Protein AF-A0AAV7HM71-F1 (afdb_monomer_lite)

pLDDT: mean 71.68, std 24.88, range [25.22, 97.94]

Foldseek 3Di:
DVVVVCCVVVVVVVVVVVVVVVPDDVVNVVVVVVVVVVVVVVVVVVVVVVVVVVVVVVVVVVVVVVVVVVVVVVVVVVVVVVLVVVLVVQLVVCVVVPHDSVVSVVVSVVVVVLVVLLVVLCVVLVDDNVLSVVLCVVVVNPNVSSSVVSVVVVVPPPDDDDDDDDDDDDDDDDDDDPDDPDPDDDDDDDDDDDDDDDDDDDDDDDDDDDDDDDDDDDDDDD

Radius of gyration: 37.77 Å; chains: 1; bounding box: 85×70×90 Å

Sequence (222 aa):
MHESKLHRILVPLLALTIRSWETFSPLRFHRLLSQLLRAMVGLEVSMIQMIILGVHKKNERKHQLQKEKLAQEFHECCISFLTSMKLEALSHQLVSMGFPADRATMATIANEDELARIVEMEVQHKCSRQDVERAIVDCEGDLLKAEENLKLQKATHKSPILIRNPMKGITQQQRLDERDFNSSKRLAPGTSLQESVNKNIQQPFKRILPKFESNLCPSRTP

Secondary structure (DSSP, 8-state):
--HHHHHHHHHHHHHHHHHHHHTS-HHHHHHHHHHHHHHHHHHHHHHHHHHHHHHHHHHHHHHHHHHHHHHHHHHHHHHHHHHHHHHHHHHHHHHHTT--HHHHHHHHHHHHHHHHHHHHHHHHHT--HHHHHHHHHHTTT-HHHHHHHHHHHHHH-SS--------------------------------------------PPP--PPP-----------

Structure (mmCIF, N/CA/C/O backbone):
data_AF-A0AAV7HM71-F1
#
_entry.id   AF-A0AAV7HM71-F1
#
loop_
_atom_site.group_PDB
_atom_site.id
_atom_site.type_symbol
_atom_site.label_atom_id
_atom_site.label_alt_id
_atom_site.label_comp_id
_atom_site.label_asym_id
_atom_site.label_entity_id
_atom_site.label_seq_id
_atom_site.pdbx_PDB_ins_code
_atom_site.Cartn_x
_atom_site.Cartn_y
_atom_site.Cartn_z
_atom_site.occupancy
_atom_site.B_iso_or_equiv
_atom_site.auth_seq_id
_atom_site.auth_comp_id
_atom_site.auth_asym_id
_atom_site.auth_atom_id
_atom_site.pdbx_PDB_model_num
ATOM 1 N N . MET A 1 1 ? -49.351 28.344 46.371 1.00 55.31 1 MET A N 1
ATOM 2 C CA . MET A 1 1 ? -50.376 27.287 46.584 1.00 55.31 1 MET A CA 1
ATOM 3 C C . MET A 1 1 ? -49.871 25.840 46.411 1.00 55.31 1 MET A C 1
ATOM 5 O O . MET A 1 1 ? -50.654 24.929 46.652 1.00 55.31 1 MET A O 1
ATOM 9 N N . HIS A 1 2 ? -48.610 25.582 46.030 1.00 54.81 2 HIS A N 1
ATOM 10 C CA . HIS A 1 2 ? -48.114 24.210 45.788 1.00 54.81 2 HIS A CA 1
ATOM 11 C C . HIS A 1 2 ? -47.569 23.505 47.055 1.00 54.81 2 HIS A C 1
ATOM 13 O O . HIS A 1 2 ? -47.712 22.294 47.204 1.00 54.81 2 HIS A O 1
ATOM 19 N N . GLU A 1 3 ? -47.051 24.279 48.013 1.00 55.59 3 GLU A N 1
ATOM 20 C CA . GLU A 1 3 ? -46.496 23.822 49.303 1.00 55.59 3 GLU A CA 1
ATOM 21 C C . GLU A 1 3 ? -47.511 23.056 50.180 1.00 55.59 3 GLU A C 1
ATOM 23 O O . GLU A 1 3 ? -47.214 21.996 50.730 1.00 55.59 3 GLU A O 1
ATOM 28 N N . SER A 1 4 ? -48.762 23.526 50.263 1.00 63.97 4 SER A N 1
ATOM 29 C CA . SER A 1 4 ? -49.770 22.944 51.168 1.00 63.97 4 SER A CA 1
ATOM 30 C C . SER A 1 4 ? -50.293 21.571 50.722 1.00 63.97 4 SER A C 1
ATOM 32 O O . SER A 1 4 ? -50.798 20.807 51.546 1.00 63.97 4 SER A O 1
ATOM 34 N N . LYS A 1 5 ? -50.185 21.238 49.427 1.00 70.12 5 LYS A N 1
ATOM 35 C CA . LYS A 1 5 ? -50.587 19.923 48.893 1.00 70.12 5 LYS A CA 1
ATOM 36 C C . LYS A 1 5 ? -49.525 18.863 49.165 1.00 70.12 5 LYS A C 1
ATOM 38 O O . LYS A 1 5 ? -49.874 17.749 49.543 1.00 70.12 5 LYS A O 1
ATOM 43 N N . LEU A 1 6 ? -48.249 19.232 49.047 1.00 68.44 6 LEU A N 1
ATOM 44 C CA . LEU A 1 6 ? -47.126 18.365 49.400 1.00 68.44 6 LEU A CA 1
ATOM 45 C C . LEU A 1 6 ? -47.184 17.971 50.874 1.00 68.44 6 LEU A C 1
ATOM 47 O O . LEU A 1 6 ? -47.138 16.786 51.182 1.00 68.44 6 LEU A O 1
ATOM 51 N N . HIS A 1 7 ? -47.411 18.927 51.775 1.00 76.56 7 HIS A N 1
ATOM 52 C CA . HIS A 1 7 ? -47.481 18.643 53.210 1.00 76.56 7 HIS A CA 1
ATOM 53 C C . HIS A 1 7 ? -48.629 17.683 53.582 1.00 76.56 7 HIS A C 1
ATOM 55 O O . HIS A 1 7 ? -48.461 16.802 54.421 1.00 76.56 7 HIS A O 1
ATOM 61 N N . ARG A 1 8 ? -49.793 17.787 52.922 1.00 77.31 8 ARG A N 1
ATOM 62 C CA . ARG A 1 8 ? -50.936 16.883 53.165 1.00 77.31 8 ARG A CA 1
ATOM 63 C C . ARG A 1 8 ? -50.699 15.443 52.710 1.00 77.31 8 ARG A C 1
ATOM 65 O O . ARG A 1 8 ? -51.335 14.547 53.249 1.00 77.31 8 ARG A O 1
ATOM 72 N N . ILE A 1 9 ? -49.817 15.226 51.738 1.00 77.56 9 ILE A N 1
ATOM 73 C CA . ILE A 1 9 ? -49.492 13.891 51.216 1.00 77.56 9 ILE A CA 1
ATOM 74 C C . ILE A 1 9 ? -48.275 13.316 51.951 1.00 77.56 9 ILE A C 1
ATOM 76 O O . ILE A 1 9 ? -48.263 12.145 52.322 1.00 77.56 9 ILE A O 1
ATOM 80 N N . LEU A 1 10 ? -47.268 14.152 52.210 1.00 78.56 10 LEU A N 1
ATOM 81 C CA . LEU A 1 10 ? -46.001 13.734 52.798 1.00 78.56 10 LEU A CA 1
ATOM 82 C C . LEU A 1 10 ? -46.150 13.330 54.269 1.00 78.56 10 LEU A C 1
ATOM 84 O O . LEU A 1 10 ? -45.565 12.338 54.682 1.00 78.56 10 LEU A O 1
ATOM 88 N N . VAL A 1 11 ? -46.965 14.044 55.053 1.00 81.38 11 VAL A N 1
ATOM 89 C CA . VAL A 1 11 ? -47.161 13.753 56.485 1.00 81.38 11 VAL A CA 1
ATOM 90 C C . VAL A 1 11 ? -47.747 12.355 56.742 1.00 81.38 11 VAL A C 1
ATOM 92 O O . VAL A 1 11 ? -47.152 11.612 57.523 1.00 81.38 11 VAL A O 1
ATOM 95 N N . PRO A 1 12 ? -48.858 11.929 56.108 1.00 78.31 12 PRO A N 1
ATOM 96 C CA . PRO A 1 12 ? -49.381 10.576 56.303 1.00 78.31 12 PRO A CA 1
ATOM 97 C C . PRO A 1 12 ? -48.473 9.486 55.718 1.00 78.31 12 PRO A C 1
ATOM 99 O O . PRO A 1 12 ? -48.381 8.412 56.309 1.00 78.31 12 PRO A O 1
ATOM 102 N N . LEU A 1 13 ? -47.758 9.749 54.616 1.00 75.06 13 LEU A N 1
ATOM 103 C CA . LEU A 1 13 ? -46.759 8.811 54.088 1.00 75.06 13 LEU A CA 1
ATOM 104 C C . LEU A 1 13 ? -45.586 8.625 55.058 1.00 75.06 13 LEU A C 1
ATOM 106 O O . LEU A 1 13 ? -45.198 7.491 55.330 1.00 75.06 13 LEU A O 1
ATOM 110 N N . LEU A 1 14 ? -45.080 9.716 55.641 1.00 77.69 14 LEU A N 1
ATOM 111 C CA . LEU A 1 14 ? -44.047 9.671 56.675 1.00 77.69 14 LEU A CA 1
ATOM 112 C C . LEU A 1 14 ? -44.548 8.941 57.930 1.00 77.69 14 LEU A C 1
ATOM 114 O O . LEU A 1 14 ? -43.853 8.077 58.461 1.00 77.69 14 LEU A O 1
ATOM 118 N N . ALA A 1 15 ? -45.783 9.200 58.364 1.00 75.56 15 ALA A N 1
ATOM 119 C CA . ALA A 1 15 ? -46.388 8.508 59.501 1.00 75.56 15 ALA A CA 1
ATOM 120 C C . ALA A 1 15 ? -46.560 6.997 59.254 1.00 75.56 15 ALA A C 1
ATOM 122 O O . ALA A 1 15 ? -46.306 6.200 60.155 1.00 75.56 15 ALA A O 1
ATOM 123 N N . LEU A 1 16 ? -46.930 6.584 58.036 1.00 69.75 16 LEU A N 1
ATOM 124 C CA . LEU A 1 16 ? -46.993 5.173 57.637 1.00 69.75 16 LEU A CA 1
ATOM 125 C C . LEU A 1 16 ? -45.605 4.521 57.633 1.00 69.75 16 LEU A C 1
ATOM 127 O O . LEU A 1 16 ? -45.465 3.401 58.123 1.00 69.75 16 LEU A O 1
ATOM 131 N N . THR A 1 17 ? -44.569 5.221 57.159 1.00 66.31 17 THR A N 1
ATOM 132 C CA . THR A 1 17 ? -43.190 4.710 57.225 1.00 66.31 17 THR A CA 1
ATOM 133 C C . THR A 1 17 ? -42.681 4.570 58.661 1.00 66.31 17 THR A C 1
ATOM 135 O O . THR A 1 17 ? -42.046 3.567 58.978 1.00 66.31 17 THR A O 1
ATOM 138 N N . ILE A 1 18 ? -43.027 5.507 59.551 1.00 68.88 18 ILE A N 1
ATOM 139 C CA . ILE A 1 18 ? -42.644 5.472 60.972 1.00 68.88 18 ILE A CA 1
ATOM 140 C C . ILE A 1 18 ? -43.414 4.375 61.722 1.00 68.88 18 ILE A C 1
ATOM 142 O O . ILE A 1 18 ? -42.832 3.616 62.488 1.00 68.88 18 ILE A O 1
ATOM 146 N N . ARG A 1 19 ? -44.714 4.208 61.467 1.00 62.72 19 ARG A N 1
ATOM 147 C CA . ARG A 1 19 ? -45.523 3.165 62.121 1.00 62.72 19 ARG A CA 1
ATOM 148 C C . ARG A 1 19 ? -45.177 1.759 61.625 1.00 62.72 19 ARG A C 1
ATOM 150 O O . ARG A 1 19 ? -45.239 0.793 62.381 1.00 62.72 19 ARG A O 1
ATOM 157 N N . SER A 1 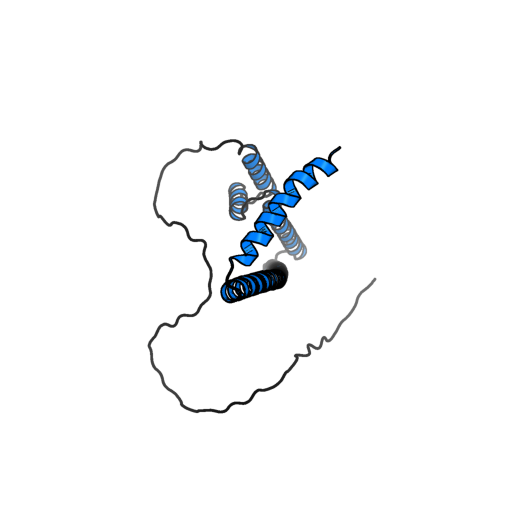20 ? -44.734 1.642 60.373 1.00 60.88 20 SER A N 1
ATOM 158 C CA . SER A 1 20 ? -44.155 0.404 59.850 1.00 60.88 20 SER A CA 1
ATOM 159 C C . SER A 1 20 ? -42.808 0.058 60.507 1.00 60.88 20 SER A C 1
ATOM 161 O O . SER A 1 20 ? -42.463 -1.123 60.536 1.00 60.88 20 SER A O 1
ATOM 163 N N . TRP A 1 21 ? -42.065 1.032 61.058 1.00 56.38 21 TRP A N 1
ATOM 164 C CA . TRP A 1 21 ? -40.823 0.790 61.811 1.00 56.38 21 TRP A CA 1
ATOM 165 C C . TRP A 1 21 ? -41.063 0.168 63.195 1.00 56.38 21 TRP A C 1
ATOM 167 O O . TRP A 1 21 ? -40.272 -0.676 63.604 1.00 56.38 21 TRP A O 1
ATOM 177 N N . GLU A 1 22 ? -42.158 0.496 63.893 1.00 58.59 22 GLU A N 1
ATOM 178 C CA . GLU A 1 22 ? -42.455 -0.058 65.234 1.00 58.59 22 GLU A CA 1
ATOM 179 C C . GLU A 1 22 ? -42.842 -1.546 65.216 1.00 58.59 22 GLU A C 1
ATOM 181 O O . GLU A 1 22 ? -42.647 -2.261 66.196 1.00 58.59 22 GLU A O 1
ATOM 186 N N . THR A 1 23 ? -43.347 -2.046 64.086 1.00 61.38 23 THR A N 1
ATOM 187 C CA . THR A 1 23 ? -43.673 -3.477 63.908 1.00 61.38 23 THR A CA 1
ATOM 188 C C . THR A 1 23 ? -42.481 -4.317 63.443 1.00 61.38 23 THR A C 1
ATOM 190 O O . THR A 1 23 ? -42.552 -5.549 63.395 1.00 61.38 23 THR A O 1
ATOM 193 N N . PHE A 1 24 ? -41.367 -3.672 63.089 1.00 62.06 24 PHE A N 1
ATOM 194 C CA . PHE A 1 24 ? -40.213 -4.348 62.523 1.00 62.06 24 PHE A CA 1
ATOM 195 C C . PHE A 1 24 ? -39.261 -4.782 63.635 1.00 62.06 24 PHE A C 1
ATOM 197 O O . PHE A 1 24 ? -38.656 -3.961 64.317 1.00 62.06 24 PHE A O 1
ATOM 204 N N . SER A 1 25 ? -39.098 -6.096 63.820 1.00 74.06 25 SER A N 1
ATOM 205 C CA . SER A 1 25 ? -38.134 -6.616 64.794 1.00 74.06 25 SER A CA 1
ATOM 206 C C . SER A 1 25 ? -36.745 -6.002 64.527 1.00 74.06 25 SER A C 1
ATOM 208 O O . SER A 1 25 ? -36.269 -6.083 63.388 1.00 74.06 25 SER A O 1
ATOM 210 N N . PRO A 1 26 ? -36.066 -5.420 65.534 1.00 74.69 26 PRO A N 1
ATOM 211 C CA . PRO A 1 26 ? -34.787 -4.722 65.353 1.00 74.69 26 PRO A CA 1
ATOM 212 C C . PRO A 1 26 ? -33.715 -5.612 64.705 1.00 74.69 26 PRO A C 1
ATOM 214 O O . PRO A 1 26 ? -32.886 -5.142 63.929 1.00 74.69 26 PRO A O 1
ATOM 217 N N . LEU A 1 27 ? -33.798 -6.929 64.916 1.00 73.94 27 LEU A N 1
ATOM 218 C CA . LEU A 1 27 ? -32.962 -7.933 64.252 1.00 73.94 27 LEU A CA 1
ATOM 219 C C . LEU A 1 27 ? -33.205 -8.015 62.735 1.00 73.94 27 LEU A C 1
ATOM 221 O O . LEU A 1 27 ? -32.260 -8.189 61.965 1.00 73.94 27 LEU A O 1
ATOM 225 N N . ARG A 1 28 ? -34.458 -7.888 62.282 1.00 76.94 28 ARG A N 1
ATOM 226 C CA . ARG A 1 28 ? -34.802 -7.855 60.851 1.00 76.94 28 ARG A CA 1
ATOM 227 C C . ARG A 1 28 ? -34.377 -6.534 60.219 1.00 76.94 28 ARG A C 1
ATOM 229 O O . ARG A 1 28 ? -33.863 -6.559 59.105 1.00 76.94 28 ARG A O 1
ATOM 236 N N . PHE A 1 29 ? -34.528 -5.413 60.929 1.00 78.75 29 PHE A N 1
ATOM 237 C CA . PHE A 1 29 ? -34.063 -4.102 60.462 1.00 78.75 29 PHE A CA 1
ATOM 238 C C . PHE A 1 29 ? -32.544 -4.094 60.284 1.00 78.75 29 PHE A C 1
ATOM 240 O O . PHE A 1 29 ? -32.049 -3.747 59.218 1.00 78.75 29 PHE A O 1
ATOM 247 N N . HIS A 1 30 ? -31.805 -4.588 61.280 1.00 76.75 30 HIS A N 1
ATOM 248 C CA . HIS A 1 30 ? -30.353 -4.712 61.202 1.00 76.75 30 HIS A CA 1
ATOM 249 C C . HIS A 1 30 ? -29.915 -5.634 60.052 1.00 76.75 30 HIS A C 1
ATOM 251 O O . HIS A 1 30 ? -28.963 -5.324 59.337 1.00 76.75 30 HIS A O 1
ATOM 257 N N . ARG A 1 31 ? -30.625 -6.750 59.813 1.00 80.44 31 ARG A N 1
ATOM 258 C CA . ARG A 1 31 ? -30.361 -7.619 58.651 1.00 80.44 31 ARG A CA 1
ATOM 259 C C . ARG A 1 31 ? -30.609 -6.907 57.323 1.00 80.44 31 ARG A C 1
ATOM 261 O O . ARG A 1 31 ? -29.751 -7.009 56.452 1.00 80.44 31 ARG A O 1
ATOM 268 N N . LEU A 1 32 ? -31.722 -6.189 57.169 1.00 82.94 32 LEU A N 1
ATOM 269 C CA . LEU A 1 32 ? -32.028 -5.450 55.940 1.00 82.94 32 LEU A CA 1
ATOM 270 C C . LEU A 1 32 ? -31.049 -4.302 55.706 1.00 82.94 32 LEU A C 1
ATOM 272 O O . LEU A 1 32 ? -30.506 -4.195 54.615 1.00 82.94 32 LEU A O 1
ATOM 276 N N . LEU A 1 33 ? -30.754 -3.498 56.728 1.00 78.12 33 LEU A N 1
ATOM 277 C CA . LEU A 1 33 ? -29.781 -2.413 56.637 1.00 78.12 33 LEU A CA 1
ATOM 278 C C . LEU A 1 33 ? -28.390 -2.950 56.282 1.00 78.12 33 LEU A C 1
ATOM 280 O O . LEU A 1 33 ? -27.725 -2.413 55.405 1.00 78.12 33 LEU A O 1
ATOM 284 N N . SER A 1 34 ? -27.977 -4.065 56.892 1.00 83.25 34 SER A N 1
ATOM 285 C CA . SER A 1 34 ? -26.713 -4.737 56.580 1.00 83.25 34 SER A CA 1
ATOM 286 C C . SER A 1 34 ? -26.688 -5.360 55.176 1.00 83.25 34 SER A C 1
ATOM 288 O O . SER A 1 34 ? -25.626 -5.430 54.555 1.00 83.25 34 SER A O 1
ATOM 290 N N . GLN A 1 35 ? -27.827 -5.825 54.657 1.00 87.25 35 GLN A N 1
ATOM 291 C CA . GLN A 1 35 ? -27.950 -6.274 53.266 1.00 87.25 35 GLN A CA 1
ATOM 292 C C . GLN A 1 35 ? -27.882 -5.095 52.291 1.00 87.25 35 GLN A C 1
ATOM 294 O O . GLN A 1 35 ? -27.189 -5.188 51.284 1.00 87.25 35 GLN A O 1
ATOM 299 N N . LEU A 1 36 ? -28.533 -3.976 52.612 1.00 80.56 36 LEU A N 1
ATOM 300 C CA . LEU A 1 36 ? -28.580 -2.781 51.774 1.00 80.56 36 LEU A CA 1
ATOM 301 C C . LEU A 1 36 ? -27.216 -2.080 51.722 1.00 80.56 36 LEU A C 1
ATOM 303 O O . LEU A 1 36 ? -26.760 -1.726 50.641 1.00 80.56 36 LEU A O 1
ATOM 307 N N . LEU A 1 37 ? -26.503 -1.990 52.852 1.00 81.56 37 LEU A N 1
ATOM 308 C CA . LEU A 1 37 ? -25.115 -1.512 52.891 1.00 81.56 37 LEU A CA 1
ATOM 309 C C . LEU A 1 37 ? -24.189 -2.395 52.043 1.00 81.56 37 LEU A C 1
ATOM 311 O O . LEU A 1 37 ? -23.405 -1.880 51.252 1.00 81.56 37 LEU A O 1
ATOM 315 N N . ARG A 1 38 ? -24.301 -3.727 52.169 1.00 86.50 38 ARG A N 1
ATOM 316 C CA . ARG A 1 38 ? -23.522 -4.669 51.347 1.00 86.50 38 ARG A CA 1
ATOM 317 C C . ARG A 1 38 ? -23.847 -4.547 49.862 1.00 86.50 38 ARG A C 1
ATOM 319 O O . ARG A 1 38 ? -22.931 -4.613 49.050 1.00 86.50 38 ARG A O 1
ATOM 326 N N . ALA A 1 39 ? -25.114 -4.342 49.511 1.00 84.00 39 ALA A N 1
ATOM 327 C CA . ALA A 1 39 ? -25.535 -4.122 48.133 1.00 84.00 39 ALA A CA 1
ATOM 328 C C . ALA A 1 39 ? -24.983 -2.801 47.572 1.00 84.00 39 ALA A C 1
ATOM 330 O O . ALA A 1 39 ? -24.453 -2.799 46.468 1.00 84.00 39 ALA A O 1
ATOM 331 N N . MET A 1 40 ? -25.032 -1.704 48.337 1.00 77.81 40 MET A N 1
ATOM 332 C CA . MET A 1 40 ? -24.481 -0.408 47.915 1.00 77.81 40 MET A CA 1
ATOM 333 C C . MET A 1 40 ? -22.961 -0.463 47.713 1.00 77.81 40 MET A C 1
ATOM 335 O O . MET A 1 40 ? -22.476 -0.060 46.660 1.00 77.81 40 MET A O 1
ATOM 339 N N . VAL A 1 41 ? -22.216 -1.043 48.662 1.00 83.69 41 VAL A N 1
ATOM 340 C CA . VAL A 1 41 ? -20.759 -1.236 48.522 1.00 83.69 41 VAL A CA 1
ATOM 341 C C . VAL A 1 41 ? -20.442 -2.177 47.355 1.00 83.69 41 VAL A C 1
ATOM 343 O O . VAL A 1 41 ? -19.522 -1.921 46.584 1.00 83.69 41 VAL A O 1
ATOM 346 N N . GLY A 1 42 ? -21.224 -3.246 47.174 1.00 82.31 42 GLY A N 1
ATOM 347 C CA . GLY A 1 42 ? -21.073 -4.165 46.045 1.00 82.31 42 GLY A CA 1
ATOM 348 C C . GLY A 1 42 ? -21.277 -3.490 44.685 1.00 82.31 42 GLY A C 1
ATOM 349 O O . GLY A 1 42 ? -20.515 -3.750 43.752 1.00 82.31 42 GLY A O 1
ATOM 350 N N . LEU A 1 43 ? -22.257 -2.588 44.574 1.00 83.50 43 LEU A N 1
ATOM 351 C CA . LEU A 1 43 ? -22.502 -1.808 43.359 1.00 83.50 43 LEU A CA 1
ATOM 352 C C . LEU A 1 43 ? -21.345 -0.845 43.061 1.00 83.50 43 LEU A C 1
ATOM 354 O O . LEU A 1 43 ? -20.881 -0.818 41.920 1.00 83.50 43 LEU A O 1
ATOM 358 N N . GLU A 1 44 ? -20.808 -0.137 44.060 1.00 83.50 44 GLU A N 1
ATOM 359 C CA . GLU A 1 44 ? -19.638 0.733 43.862 1.00 83.50 44 GLU A CA 1
ATOM 360 C C . GLU A 1 44 ? -18.395 -0.049 43.419 1.00 83.50 44 GLU A C 1
ATOM 362 O O . GLU A 1 44 ? -17.742 0.331 42.445 1.00 83.50 44 GLU A O 1
ATOM 367 N N . VAL A 1 45 ? -18.107 -1.191 44.055 1.00 84.56 45 VAL A N 1
ATOM 368 C CA . VAL A 1 45 ? -16.981 -2.059 43.665 1.00 84.56 45 VAL A CA 1
ATOM 369 C C . VAL A 1 45 ? -17.161 -2.586 42.237 1.00 84.56 45 VAL A C 1
ATOM 371 O O . VAL A 1 45 ? -16.203 -2.600 41.464 1.00 84.56 45 VAL A O 1
ATOM 374 N N . SER A 1 46 ? -18.383 -2.962 41.842 1.00 84.88 46 SER A N 1
ATOM 375 C CA . SER A 1 46 ? -18.668 -3.426 40.476 1.00 84.88 46 SER A CA 1
ATOM 376 C C . SER A 1 46 ? -18.483 -2.327 39.421 1.00 84.88 46 SER A C 1
ATOM 378 O O . SER A 1 46 ? -17.922 -2.582 38.352 1.00 84.88 46 SER A O 1
ATOM 380 N N . MET A 1 47 ? -18.879 -1.090 39.736 1.00 84.94 47 MET A N 1
ATOM 381 C CA . MET A 1 47 ? -18.696 0.066 38.860 1.00 84.94 47 MET A CA 1
ATOM 382 C C . MET A 1 47 ? -17.210 0.406 38.705 1.00 84.94 47 MET A C 1
ATOM 384 O O . MET A 1 47 ? -16.737 0.599 37.584 1.00 84.94 47 MET A O 1
ATOM 388 N N . ILE A 1 48 ? -16.453 0.409 39.806 1.00 84.94 48 ILE A N 1
ATOM 389 C CA . ILE A 1 48 ? -15.000 0.623 39.794 1.00 84.94 48 ILE A CA 1
ATOM 390 C C . ILE A 1 48 ? -14.307 -0.460 38.954 1.00 84.94 48 ILE A C 1
ATOM 392 O O . ILE A 1 48 ? -13.487 -0.135 38.094 1.00 84.94 48 ILE A O 1
ATOM 396 N N . GLN A 1 49 ? -14.683 -1.731 39.119 1.00 89.62 49 GLN A N 1
ATOM 397 C CA . GLN A 1 49 ? -14.128 -2.841 38.340 1.00 89.62 49 GLN A CA 1
ATOM 398 C C . GLN A 1 49 ? -14.397 -2.681 36.834 1.00 89.62 49 GLN A C 1
ATOM 400 O O . GLN A 1 49 ? -13.497 -2.878 36.017 1.00 89.62 49 GLN A O 1
ATOM 405 N N . MET A 1 50 ? -15.611 -2.270 36.455 1.00 86.62 50 MET A N 1
ATOM 406 C CA . MET A 1 50 ? -15.972 -1.974 35.064 1.00 86.62 50 MET A CA 1
ATOM 407 C C . MET A 1 50 ? -15.148 -0.821 34.477 1.00 86.62 50 MET A C 1
ATOM 409 O O . MET A 1 50 ? -14.684 -0.917 33.338 1.00 86.62 50 MET A O 1
ATOM 413 N N . ILE A 1 51 ? -14.923 0.248 35.247 1.00 90.38 51 ILE A N 1
ATOM 414 C CA . ILE A 1 51 ? -14.100 1.390 34.823 1.00 90.38 51 ILE A CA 1
ATOM 415 C C . ILE A 1 51 ? -12.644 0.953 34.618 1.00 90.38 51 ILE A C 1
ATOM 417 O O . ILE A 1 51 ? -12.068 1.240 33.567 1.00 90.38 51 ILE A O 1
ATOM 421 N N . ILE A 1 52 ? -12.064 0.213 35.568 1.00 90.12 52 ILE A N 1
ATOM 422 C CA . ILE A 1 52 ? -10.679 -0.281 35.485 1.00 90.12 52 ILE A CA 1
ATOM 423 C C . ILE A 1 52 ? -10.501 -1.197 34.268 1.00 90.12 52 ILE A C 1
ATOM 425 O O . ILE A 1 52 ? -9.586 -0.987 33.469 1.00 90.12 52 ILE A O 1
ATOM 429 N N . LEU A 1 53 ? -11.399 -2.169 34.075 1.00 90.81 53 LEU A N 1
ATOM 430 C CA . LEU A 1 53 ? -11.372 -3.062 32.913 1.00 90.81 53 LEU A CA 1
ATOM 431 C C . LEU A 1 53 ? -11.534 -2.290 31.597 1.00 90.81 53 LEU A C 1
ATOM 433 O O . LEU A 1 53 ? -10.840 -2.576 30.620 1.00 90.81 53 LEU A O 1
ATOM 437 N N . GLY A 1 54 ? -12.413 -1.285 31.567 1.00 86.94 54 GLY A N 1
ATOM 438 C CA . GLY A 1 54 ? -12.610 -0.415 30.410 1.00 86.94 54 GLY A CA 1
ATOM 439 C C . GLY A 1 54 ? -11.352 0.377 30.046 1.00 86.94 54 GLY A C 1
ATOM 440 O O . GLY A 1 54 ? -10.966 0.419 28.874 1.00 86.94 54 GLY A O 1
ATOM 441 N N . VAL A 1 55 ? -10.678 0.958 31.042 1.00 88.38 55 VAL A N 1
ATOM 442 C CA . VAL A 1 55 ? -9.408 1.677 30.860 1.00 88.38 55 VAL A CA 1
ATOM 443 C C . VAL A 1 55 ? -8.312 0.727 30.387 1.00 88.38 55 VAL A C 1
ATOM 445 O O . VAL A 1 55 ? -7.644 1.040 29.402 1.00 88.38 55 VAL A O 1
ATOM 448 N N . HIS A 1 56 ? -8.167 -0.444 31.012 1.00 87.69 56 HIS A N 1
ATOM 449 C CA . HIS A 1 56 ? -7.167 -1.439 30.625 1.00 87.69 56 HIS A CA 1
ATOM 450 C C . HIS A 1 56 ? -7.363 -1.891 29.176 1.00 87.69 56 HIS A C 1
ATOM 452 O O . HIS A 1 56 ? -6.440 -1.804 28.372 1.00 87.69 56 HIS A O 1
ATOM 458 N N . LYS A 1 57 ? -8.595 -2.253 28.799 1.00 89.25 57 LYS A N 1
ATOM 459 C CA . LYS A 1 57 ? -8.943 -2.658 27.431 1.00 89.25 57 LYS A CA 1
ATOM 460 C C . LYS A 1 57 ? -8.702 -1.539 26.417 1.00 89.25 57 LYS A C 1
ATOM 462 O O . LYS A 1 57 ? -8.264 -1.794 25.299 1.00 89.25 57 LYS A O 1
ATOM 467 N N . LYS A 1 58 ? -8.985 -0.281 26.776 1.00 87.81 58 LYS A N 1
ATOM 468 C CA . LYS A 1 58 ? -8.708 0.876 25.908 1.00 87.81 58 LYS A CA 1
ATOM 469 C C . LYS A 1 58 ? -7.207 1.138 25.773 1.00 87.81 58 LYS A C 1
ATOM 471 O O . LYS A 1 58 ? -6.761 1.480 24.681 1.00 87.81 58 LYS A O 1
ATOM 476 N N . ASN A 1 59 ? -6.442 0.977 26.847 1.00 86.69 59 ASN A N 1
ATOM 477 C CA . ASN A 1 59 ? -4.991 1.116 26.835 1.00 86.69 59 ASN A CA 1
ATOM 478 C C . ASN A 1 59 ? -4.329 0.010 26.001 1.00 86.69 59 ASN A C 1
ATOM 480 O O . ASN A 1 59 ? -3.492 0.288 25.150 1.00 86.69 59 ASN A O 1
ATOM 484 N N . GLU A 1 60 ? -4.785 -1.228 26.170 1.00 88.94 60 GLU A N 1
ATOM 485 C CA . GLU A 1 60 ? -4.345 -2.387 25.396 1.00 88.94 60 GLU A CA 1
ATOM 486 C C . GLU A 1 60 ? -4.625 -2.205 23.900 1.00 88.94 60 GLU A C 1
ATOM 488 O O . GLU A 1 60 ? -3.728 -2.396 23.085 1.00 88.94 60 GLU A O 1
ATOM 493 N N . ARG A 1 61 ? -5.818 -1.717 23.530 1.00 88.19 61 ARG A N 1
ATOM 494 C CA . ARG A 1 61 ? -6.133 -1.356 22.136 1.00 88.19 61 ARG A CA 1
ATOM 495 C C . ARG A 1 61 ? -5.193 -0.292 21.570 1.00 88.19 61 ARG A C 1
ATOM 497 O O . ARG A 1 61 ? -4.809 -0.397 20.414 1.00 88.19 61 ARG A O 1
ATOM 504 N N . LYS A 1 62 ? -4.822 0.728 22.354 1.00 87.19 62 LYS A N 1
ATOM 505 C CA . LYS A 1 62 ? -3.863 1.756 21.909 1.00 87.19 62 LYS A CA 1
ATOM 506 C C . LYS A 1 62 ? -2.478 1.164 21.680 1.00 87.19 62 LYS A C 1
ATOM 508 O O . LYS A 1 62 ? -1.866 1.452 20.658 1.00 87.19 62 LYS A O 1
ATOM 513 N N . HIS A 1 63 ? -2.012 0.330 22.609 1.00 89.00 63 HIS A N 1
ATOM 514 C CA . HIS A 1 63 ? -0.735 -0.369 22.479 1.00 89.00 63 HIS A CA 1
ATOM 515 C C . HIS A 1 63 ? -0.721 -1.282 21.251 1.00 89.00 63 HIS A C 1
ATOM 517 O O . HIS A 1 63 ? 0.248 -1.297 20.498 1.00 89.00 63 HIS A O 1
ATOM 523 N N . GLN A 1 64 ? -1.823 -1.996 21.011 1.00 88.25 64 GLN A N 1
ATOM 524 C CA . GLN A 1 64 ? -1.967 -2.861 19.846 1.00 88.25 64 GLN A CA 1
ATOM 525 C C . GLN A 1 64 ? -1.963 -2.060 18.540 1.00 88.25 64 GLN A C 1
ATOM 527 O O . GLN A 1 64 ? -1.213 -2.400 17.631 1.00 88.25 64 GLN A O 1
ATOM 532 N N . LEU A 1 65 ? -2.718 -0.959 18.477 1.00 91.12 65 LEU A N 1
ATOM 533 C CA . LEU A 1 65 ? -2.769 -0.091 17.300 1.00 91.12 65 LEU A CA 1
ATOM 534 C C . LEU A 1 65 ? -1.399 0.526 16.980 1.00 91.12 65 LEU A C 1
ATOM 536 O O . LEU A 1 65 ? -1.030 0.638 15.818 1.00 91.12 65 LEU A O 1
ATOM 540 N N . GLN A 1 66 ? -0.625 0.912 17.998 1.00 89.44 66 GLN A N 1
ATOM 541 C CA . GLN A 1 66 ? 0.734 1.425 17.795 1.00 89.44 66 GLN A CA 1
ATOM 542 C C . GLN A 1 66 ? 1.679 0.358 17.238 1.00 89.44 66 GLN A C 1
ATOM 544 O O . GLN A 1 66 ? 2.457 0.652 16.335 1.00 89.44 66 GLN A O 1
ATOM 549 N N . LYS A 1 67 ? 1.606 -0.878 17.749 1.00 89.94 67 LYS A N 1
ATOM 550 C CA . LYS A 1 67 ? 2.398 -1.998 17.223 1.00 89.94 67 LYS A CA 1
ATOM 551 C C . LYS A 1 67 ? 2.051 -2.314 15.773 1.00 89.94 67 LYS A C 1
ATOM 553 O O . LYS A 1 67 ? 2.955 -2.537 14.980 1.00 89.94 67 LYS A O 1
ATOM 558 N N . GLU A 1 68 ? 0.763 -2.329 15.445 1.00 92.19 68 GLU A N 1
ATOM 559 C CA . GLU A 1 68 ? 0.283 -2.576 14.085 1.00 92.19 68 GLU A CA 1
ATOM 560 C C . GLU A 1 68 ? 0.719 -1.463 13.133 1.00 92.19 68 GLU A C 1
ATOM 562 O O . GLU A 1 68 ? 1.289 -1.757 12.089 1.00 92.19 68 GLU A O 1
ATOM 567 N N . LYS A 1 69 ? 0.574 -0.193 13.535 1.00 94.12 69 LYS A N 1
ATOM 568 C CA . LYS A 1 69 ? 1.050 0.949 12.747 1.00 94.12 69 LYS A CA 1
ATOM 569 C C . LYS A 1 69 ? 2.556 0.875 12.484 1.00 94.12 69 LYS A C 1
ATOM 571 O O . LYS A 1 69 ? 2.978 1.065 11.352 1.00 94.12 69 LYS A O 1
ATOM 576 N N . LEU A 1 70 ? 3.355 0.550 13.502 1.00 95.25 70 LEU A N 1
ATOM 577 C CA . LEU A 1 70 ? 4.801 0.378 13.343 1.00 95.25 70 LEU A CA 1
ATOM 578 C C . LEU A 1 70 ? 5.140 -0.792 12.406 1.00 95.25 70 LEU A C 1
ATOM 580 O O . LEU A 1 70 ? 6.044 -0.679 11.584 1.00 95.25 70 LEU A O 1
ATOM 584 N N . ALA A 1 71 ? 4.426 -1.915 12.523 1.00 95.38 71 ALA A N 1
ATOM 585 C CA . ALA A 1 71 ? 4.618 -3.064 11.642 1.00 95.38 71 ALA A CA 1
ATOM 586 C C . ALA A 1 71 ? 4.243 -2.733 10.191 1.00 95.38 71 ALA A C 1
ATOM 588 O O . ALA A 1 71 ? 4.955 -3.142 9.278 1.00 95.38 71 ALA A O 1
ATOM 589 N N . GLN A 1 72 ? 3.172 -1.964 9.987 1.00 94.19 72 GLN A N 1
ATOM 590 C CA . GLN A 1 72 ? 2.747 -1.498 8.674 1.00 94.19 72 GLN A CA 1
ATOM 591 C C . GLN A 1 72 ? 3.765 -0.519 8.077 1.00 94.19 72 GLN A C 1
ATOM 593 O O . GLN A 1 72 ? 4.204 -0.727 6.956 1.00 94.19 72 GLN A O 1
ATOM 598 N N . GLU A 1 73 ? 4.226 0.483 8.829 1.00 95.12 73 GLU A N 1
ATOM 599 C CA . GLU A 1 73 ? 5.276 1.409 8.373 1.00 95.12 73 GLU A CA 1
ATOM 600 C C . GLU A 1 73 ? 6.569 0.673 8.000 1.00 95.12 73 GLU A C 1
ATOM 602 O O . GLU A 1 73 ? 7.173 0.951 6.967 1.00 95.12 73 GLU A O 1
ATOM 607 N N . PHE A 1 74 ? 6.983 -0.305 8.811 1.00 96.88 74 PHE A N 1
ATOM 608 C CA . PHE A 1 74 ? 8.130 -1.147 8.488 1.00 96.88 74 PHE A CA 1
ATOM 609 C C . PHE A 1 74 ? 7.898 -1.964 7.211 1.00 96.88 74 PHE A C 1
ATOM 611 O O . PHE A 1 74 ? 8.788 -2.046 6.368 1.00 96.88 74 PHE A O 1
ATOM 618 N N . HIS A 1 75 ? 6.707 -2.545 7.050 1.00 95.56 75 HIS A N 1
ATOM 619 C CA . HIS A 1 75 ? 6.338 -3.313 5.866 1.00 95.56 75 HIS A CA 1
ATOM 620 C C . HIS A 1 75 ? 6.392 -2.465 4.590 1.00 95.56 75 HIS A C 1
ATOM 622 O O . HIS A 1 75 ? 7.046 -2.871 3.630 1.00 95.56 75 HIS A O 1
ATOM 628 N N . GLU A 1 76 ? 5.792 -1.274 4.608 1.00 91.88 76 GLU A N 1
ATOM 629 C CA . GLU A 1 76 ? 5.823 -0.323 3.489 1.00 91.88 76 GLU A CA 1
ATOM 630 C C . GLU A 1 76 ? 7.263 0.092 3.144 1.00 91.88 76 GLU A C 1
ATOM 632 O O . GLU A 1 76 ? 7.671 0.036 1.981 1.00 91.88 76 GLU A O 1
ATOM 637 N N . CYS A 1 77 ? 8.083 0.410 4.154 1.00 95.31 77 CYS A N 1
ATOM 638 C CA . CYS A 1 77 ? 9.504 0.713 3.962 1.00 95.31 77 CYS A CA 1
ATOM 639 C C . CYS A 1 77 ? 10.266 -0.456 3.319 1.00 95.31 77 CYS A C 1
ATOM 641 O O . CYS A 1 77 ? 11.071 -0.250 2.410 1.00 95.31 77 CYS A O 1
ATOM 643 N N . CYS A 1 78 ? 10.024 -1.689 3.769 1.00 96.31 78 CYS A N 1
ATOM 644 C CA . CYS A 1 78 ? 10.656 -2.872 3.193 1.00 96.31 78 CYS A CA 1
ATOM 645 C C . CYS A 1 78 ? 10.229 -3.113 1.745 1.00 96.31 78 CYS A C 1
ATOM 647 O O . CYS A 1 78 ? 11.081 -3.454 0.926 1.00 96.31 78 CYS A O 1
ATOM 649 N N . ILE A 1 79 ? 8.945 -2.943 1.419 1.00 91.94 79 ILE A N 1
ATOM 650 C CA . ILE A 1 79 ? 8.457 -3.080 0.043 1.00 91.94 79 ILE A CA 1
ATOM 651 C C . ILE A 1 79 ? 9.169 -2.074 -0.855 1.00 91.94 79 ILE A C 1
ATOM 653 O O . ILE A 1 79 ? 9.794 -2.489 -1.828 1.00 91.94 79 ILE A O 1
ATOM 657 N N . SER A 1 80 ? 9.144 -0.791 -0.486 1.00 91.12 80 SER A N 1
ATOM 658 C CA . SER A 1 80 ? 9.766 0.286 -1.262 1.00 91.12 80 SER A CA 1
ATOM 659 C C . SER A 1 80 ? 11.273 0.068 -1.471 1.00 91.12 80 SER A C 1
ATOM 661 O O . SER A 1 80 ? 11.783 0.207 -2.585 1.00 91.12 80 SER A O 1
ATOM 663 N N . PHE A 1 81 ? 11.993 -0.356 -0.429 1.00 95.62 81 PHE A N 1
ATOM 664 C CA . PHE A 1 81 ? 13.421 -0.658 -0.536 1.00 95.62 81 PHE A CA 1
ATOM 665 C C . PHE A 1 81 ? 13.697 -1.840 -1.477 1.00 95.62 81 PHE A C 1
ATOM 667 O O . PHE A 1 81 ? 14.575 -1.772 -2.338 1.00 95.62 81 PHE A O 1
ATOM 674 N N . LEU A 1 82 ? 12.931 -2.927 -1.346 1.00 95.12 82 LEU A N 1
ATOM 675 C CA . LEU A 1 82 ? 13.110 -4.119 -2.175 1.00 95.12 82 LEU A CA 1
ATOM 676 C C . LEU A 1 82 ? 12.736 -3.875 -3.640 1.00 95.12 82 LEU A C 1
ATOM 678 O O . LEU A 1 82 ? 13.359 -4.470 -4.520 1.00 95.12 82 LEU A O 1
ATOM 682 N N . THR A 1 83 ? 11.736 -3.038 -3.927 1.00 93.12 83 THR A N 1
ATOM 683 C CA . THR A 1 83 ? 11.393 -2.664 -5.307 1.00 93.12 83 THR A CA 1
ATOM 684 C C . THR A 1 83 ? 12.498 -1.833 -5.940 1.00 93.12 83 THR A C 1
ATOM 686 O O . THR A 1 83 ? 12.916 -2.161 -7.048 1.00 93.12 83 THR A O 1
ATOM 689 N N . SER A 1 84 ? 13.041 -0.851 -5.215 1.00 92.38 84 SER A N 1
ATOM 690 C CA . SER A 1 84 ? 14.150 -0.024 -5.703 1.00 92.38 84 SER A CA 1
ATOM 691 C C . SER A 1 84 ? 15.393 -0.872 -6.000 1.00 92.38 84 SER A C 1
ATOM 693 O O . SER A 1 84 ? 15.913 -0.839 -7.114 1.00 92.38 84 SER A O 1
ATOM 695 N N . MET A 1 85 ? 15.789 -1.758 -5.075 1.00 96.25 85 MET A N 1
ATOM 696 C CA . MET A 1 85 ? 16.906 -2.686 -5.305 1.00 96.25 85 MET A CA 1
ATOM 697 C C . MET A 1 85 ? 16.698 -3.588 -6.529 1.00 96.25 85 MET A C 1
ATOM 699 O O . MET A 1 85 ? 17.643 -3.873 -7.266 1.00 96.25 85 MET A O 1
ATOM 703 N N . LYS A 1 86 ? 15.470 -4.078 -6.749 1.00 96.69 86 LYS A N 1
ATOM 704 C CA . LYS A 1 86 ? 15.157 -4.911 -7.919 1.00 96.69 86 LYS A CA 1
ATOM 705 C C . LYS A 1 86 ? 15.268 -4.123 -9.220 1.00 96.69 86 LYS A C 1
ATOM 707 O O . LYS A 1 86 ? 15.781 -4.663 -10.196 1.00 96.69 86 LYS A O 1
ATOM 712 N N . LEU A 1 87 ? 14.796 -2.880 -9.245 1.00 93.75 87 LEU A N 1
ATOM 713 C CA . LEU A 1 87 ? 14.840 -2.036 -10.438 1.00 93.75 87 LEU A CA 1
ATOM 714 C C . LEU A 1 87 ? 16.271 -1.597 -10.761 1.00 93.75 87 LEU A C 1
ATOM 716 O O . LEU A 1 87 ? 16.668 -1.661 -11.923 1.00 93.75 87 LEU A O 1
ATOM 720 N N . GLU A 1 88 ? 17.089 -1.296 -9.752 1.00 93.44 88 GLU A N 1
ATOM 721 C CA . GLU A 1 88 ? 18.523 -1.033 -9.932 1.00 93.44 88 GLU A CA 1
ATOM 722 C C . GLU A 1 88 ? 19.255 -2.252 -10.520 1.00 93.44 88 GLU A C 1
ATOM 724 O O . GLU A 1 88 ? 19.981 -2.139 -11.512 1.00 93.44 88 GLU A O 1
ATOM 729 N N . ALA A 1 89 ? 19.002 -3.449 -9.976 1.00 96.25 89 ALA A N 1
ATOM 730 C CA . ALA A 1 89 ? 19.580 -4.687 -10.496 1.00 96.25 89 ALA A CA 1
ATOM 731 C C . ALA A 1 89 ? 19.167 -4.956 -11.955 1.00 96.25 89 ALA A C 1
ATOM 733 O O . ALA A 1 89 ? 19.996 -5.375 -12.766 1.00 96.25 89 ALA A O 1
ATOM 734 N N . LEU A 1 90 ? 17.908 -4.676 -12.307 1.00 96.12 90 LEU A N 1
ATOM 735 C CA . LEU A 1 90 ? 17.423 -4.778 -13.684 1.00 96.12 90 LEU A CA 1
ATOM 736 C C . LEU A 1 90 ? 18.105 -3.763 -14.609 1.00 96.12 90 LEU A C 1
ATOM 738 O O . LEU A 1 90 ? 18.494 -4.140 -15.713 1.00 96.12 90 LEU A O 1
ATOM 742 N N . SER A 1 91 ? 18.316 -2.519 -14.165 1.00 96.19 91 SER A N 1
ATOM 743 C CA . SER A 1 91 ? 19.072 -1.517 -14.931 1.00 96.19 91 SER A CA 1
ATOM 744 C C . SER A 1 91 ? 20.481 -2.021 -15.249 1.00 96.19 91 SER A C 1
ATOM 746 O O . SER A 1 91 ? 20.887 -2.066 -16.411 1.00 96.19 91 SER A O 1
ATOM 748 N N . HIS A 1 92 ? 21.204 -2.510 -14.237 1.00 96.50 92 HIS A N 1
ATOM 749 C CA . HIS A 1 92 ? 22.551 -3.054 -14.422 1.00 96.50 92 HIS A CA 1
ATOM 750 C C . HIS A 1 92 ? 22.562 -4.256 -15.373 1.00 96.50 92 HIS A C 1
ATOM 752 O O . HIS A 1 92 ? 23.449 -4.368 -16.222 1.00 96.50 92 HIS A O 1
ATOM 758 N N . GLN A 1 93 ? 21.564 -5.139 -15.277 1.00 97.94 93 GLN A N 1
ATOM 759 C CA . GLN A 1 93 ? 21.426 -6.272 -16.187 1.00 97.94 93 GLN A CA 1
ATOM 760 C C . GLN A 1 93 ? 21.187 -5.811 -17.633 1.00 97.94 93 GLN A C 1
ATOM 762 O O . GLN A 1 93 ? 21.814 -6.347 -18.546 1.00 97.94 93 GLN A O 1
ATOM 767 N N . LEU A 1 94 ? 20.336 -4.804 -17.859 1.00 97.19 94 LEU A N 1
ATOM 768 C CA . LEU A 1 94 ? 20.123 -4.212 -19.184 1.00 97.19 94 LEU A CA 1
ATOM 769 C C . LEU A 1 94 ? 21.434 -3.649 -19.749 1.00 97.19 94 LEU A C 1
ATOM 771 O O . LEU A 1 94 ? 21.800 -3.961 -20.883 1.00 97.19 94 LEU A O 1
ATOM 775 N N . VAL A 1 95 ? 22.200 -2.904 -18.952 1.00 97.81 95 VAL A N 1
ATOM 776 C CA . VAL A 1 95 ? 23.510 -2.396 -19.390 1.00 97.81 95 VAL A CA 1
ATOM 777 C C . VAL A 1 95 ? 24.467 -3.539 -19.730 1.00 97.81 95 VAL A C 1
ATOM 779 O O . VAL A 1 95 ? 25.117 -3.509 -20.774 1.00 97.81 95 VAL A O 1
ATOM 782 N N . SER A 1 96 ? 24.508 -4.594 -18.910 1.00 97.75 96 SER A N 1
ATOM 783 C CA . SER A 1 96 ? 25.341 -5.776 -19.171 1.00 97.75 96 SER A CA 1
ATOM 784 C C . SER A 1 96 ? 24.948 -6.525 -20.448 1.00 97.75 96 SER A C 1
ATOM 786 O O . SER A 1 96 ? 25.796 -7.192 -21.038 1.00 97.75 96 SER A O 1
ATOM 788 N N . MET A 1 97 ? 23.688 -6.437 -20.876 1.00 97.44 97 MET A N 1
ATOM 789 C CA . MET A 1 97 ? 23.209 -7.006 -22.142 1.00 97.44 97 MET A CA 1
ATOM 790 C C . MET A 1 97 ? 23.498 -6.099 -23.352 1.00 97.44 97 MET A C 1
ATOM 792 O O . MET A 1 97 ? 23.162 -6.460 -24.477 1.00 97.44 97 MET A O 1
ATOM 796 N N . GLY A 1 98 ? 24.136 -4.942 -23.143 1.00 97.12 98 GLY A N 1
ATOM 797 C CA . GLY A 1 98 ? 24.546 -4.012 -24.197 1.00 97.12 98 GLY A CA 1
ATOM 798 C C . GLY A 1 98 ? 23.554 -2.880 -24.468 1.00 97.12 98 GLY A C 1
ATOM 799 O O . GLY A 1 98 ? 23.739 -2.132 -25.430 1.00 97.12 98 GLY A O 1
ATOM 800 N N . PHE A 1 99 ? 22.512 -2.718 -23.645 1.00 97.69 99 PHE A N 1
ATOM 801 C CA . PHE A 1 99 ? 21.645 -1.546 -23.746 1.00 97.69 99 PHE A CA 1
ATOM 802 C C . PHE A 1 99 ? 22.388 -0.286 -23.261 1.00 97.69 99 PHE A C 1
ATOM 804 O O . PHE A 1 99 ? 23.125 -0.350 -22.275 1.00 97.69 99 PHE A O 1
ATOM 811 N N . PRO A 1 100 ? 22.202 0.880 -23.911 1.00 97.75 100 PRO A N 1
ATOM 812 C CA . PRO A 1 100 ? 22.797 2.128 -23.443 1.00 97.75 100 PRO A CA 1
ATOM 813 C C . PRO A 1 100 ? 22.339 2.459 -22.019 1.00 97.75 100 PRO A C 1
ATOM 815 O O . PRO A 1 100 ? 21.137 2.430 -21.747 1.00 97.75 100 PRO A O 1
ATOM 818 N N . ALA A 1 101 ? 23.280 2.829 -21.146 1.00 96.00 101 ALA A N 1
ATOM 819 C CA . ALA A 1 101 ? 23.006 3.131 -19.738 1.00 96.00 101 ALA A CA 1
ATOM 820 C C . ALA A 1 101 ? 21.906 4.185 -19.559 1.00 96.00 101 ALA A C 1
ATOM 822 O O . ALA A 1 101 ? 20.975 3.971 -18.787 1.00 96.00 101 ALA A O 1
ATOM 823 N N . ASP A 1 102 ? 21.940 5.261 -20.346 1.00 96.19 102 ASP A N 1
ATOM 824 C CA . ASP A 1 102 ? 20.922 6.313 -20.285 1.00 96.19 102 ASP A CA 1
ATOM 825 C C . ASP A 1 102 ? 19.516 5.772 -20.581 1.00 96.19 102 ASP A C 1
ATOM 827 O O . ASP A 1 102 ? 18.553 6.133 -19.912 1.00 96.19 102 ASP A O 1
ATOM 831 N N . ARG A 1 103 ? 19.383 4.857 -21.551 1.00 96.38 103 ARG A N 1
ATOM 832 C CA . ARG A 1 103 ? 18.084 4.262 -21.902 1.00 96.38 103 ARG A CA 1
ATOM 833 C C . ARG A 1 103 ? 17.608 3.264 -20.853 1.00 96.38 103 ARG A C 1
ATOM 835 O O . ARG A 1 103 ? 16.417 3.242 -20.566 1.00 96.38 103 ARG A O 1
ATOM 842 N N . ALA A 1 104 ? 18.513 2.463 -20.293 1.00 96.25 104 ALA A N 1
ATOM 843 C CA . ALA A 1 104 ? 18.187 1.525 -19.221 1.00 96.25 104 ALA A CA 1
ATOM 844 C C . ALA A 1 104 ? 17.675 2.269 -17.978 1.00 96.25 104 ALA A C 1
ATOM 846 O O . ALA A 1 104 ? 16.605 1.940 -17.474 1.00 96.25 104 ALA A O 1
ATOM 847 N N . THR A 1 105 ? 18.371 3.331 -17.564 1.00 93.69 105 THR A N 1
ATOM 848 C CA . THR A 1 105 ? 17.975 4.178 -16.431 1.00 93.69 105 THR A CA 1
ATOM 849 C C . THR A 1 105 ? 16.628 4.862 -16.665 1.00 93.69 105 THR A C 1
ATOM 851 O O . THR A 1 105 ? 15.763 4.830 -15.791 1.00 93.69 105 THR A O 1
ATOM 854 N N . MET A 1 106 ? 16.405 5.440 -17.852 1.00 94.25 106 MET A N 1
ATOM 855 C CA . MET A 1 106 ? 15.117 6.068 -18.182 1.00 94.25 106 MET A CA 1
ATOM 856 C C . MET A 1 106 ? 13.969 5.054 -18.176 1.00 94.25 106 MET A C 1
ATOM 858 O O . MET A 1 106 ? 12.892 5.360 -17.673 1.00 94.25 106 MET A O 1
ATOM 862 N N . ALA A 1 107 ? 14.201 3.837 -18.678 1.00 94.75 107 ALA A N 1
ATOM 863 C CA . ALA A 1 107 ? 13.206 2.770 -18.641 1.00 94.75 107 ALA A CA 1
ATOM 864 C C . ALA A 1 107 ? 12.884 2.328 -17.203 1.00 94.75 107 ALA A C 1
ATOM 866 O O . ALA A 1 107 ? 11.721 2.109 -16.881 1.00 94.75 107 ALA A O 1
ATOM 867 N N . THR A 1 108 ? 13.879 2.226 -16.316 1.00 94.31 108 THR A N 1
ATOM 868 C CA . THR A 1 108 ? 13.623 1.869 -14.912 1.00 94.31 108 THR A CA 1
ATOM 869 C C . THR A 1 108 ? 12.878 2.953 -14.146 1.00 94.31 108 THR A C 1
ATOM 871 O O . THR A 1 108 ? 11.998 2.610 -13.366 1.00 94.31 108 THR A O 1
ATOM 874 N N . ILE A 1 109 ? 13.163 4.233 -14.408 1.00 93.06 109 ILE A N 1
ATOM 875 C CA . ILE A 1 109 ? 12.418 5.355 -13.813 1.00 93.06 109 ILE A CA 1
ATOM 876 C C . ILE A 1 109 ? 10.961 5.332 -14.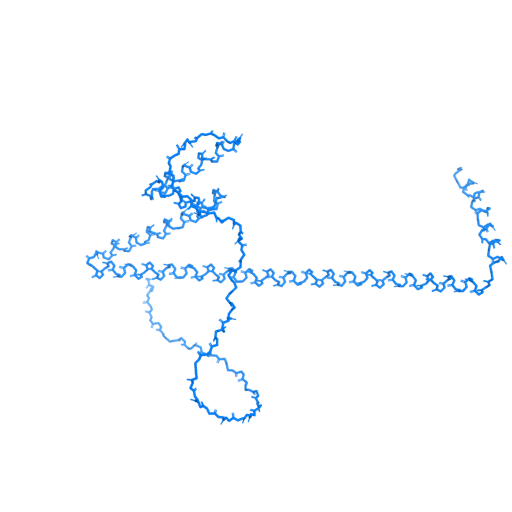289 1.00 93.06 109 ILE A C 1
ATOM 878 O O . ILE A 1 109 ? 10.049 5.386 -13.472 1.00 93.06 109 ILE A O 1
ATOM 882 N N . ALA A 1 110 ? 10.731 5.161 -15.595 1.00 93.25 110 ALA A N 1
ATOM 883 C CA . ALA A 1 110 ? 9.376 5.054 -16.135 1.00 93.25 110 ALA A CA 1
ATOM 884 C C . ALA A 1 110 ? 8.597 3.881 -15.511 1.00 93.25 110 ALA A C 1
ATOM 886 O O . ALA A 1 110 ? 7.425 4.029 -15.176 1.00 93.25 110 ALA A O 1
ATOM 887 N N . ASN A 1 111 ? 9.256 2.741 -15.279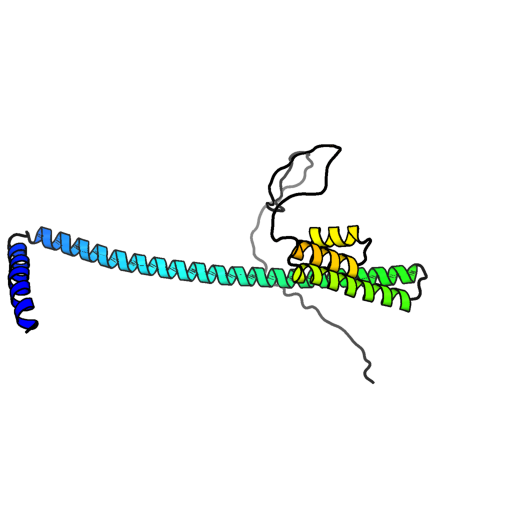 1.00 92.56 111 ASN A N 1
ATOM 888 C CA . ASN A 1 111 ? 8.640 1.602 -14.598 1.00 92.56 111 ASN A CA 1
ATOM 889 C C . ASN A 1 111 ? 8.317 1.897 -13.119 1.00 92.56 111 ASN A C 1
ATOM 891 O O . ASN A 1 111 ? 7.295 1.422 -12.626 1.00 92.56 111 ASN A O 1
ATOM 895 N N . GLU A 1 112 ? 9.157 2.650 -12.395 1.00 93.25 112 GLU A N 1
ATOM 896 C CA . GLU A 1 112 ? 8.833 3.108 -11.031 1.00 93.25 112 GLU A CA 1
ATOM 897 C C . GLU A 1 112 ? 7.572 3.979 -11.025 1.00 93.25 112 GLU A C 1
ATOM 899 O O . GLU A 1 112 ? 6.670 3.747 -10.215 1.00 93.25 112 GLU A O 1
A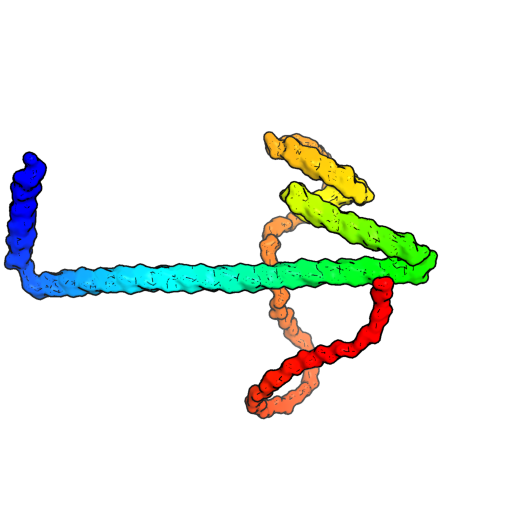TOM 904 N N . ASP A 1 113 ? 7.477 4.921 -11.964 1.00 93.25 113 ASP A N 1
ATOM 905 C CA . ASP A 1 113 ? 6.325 5.816 -12.102 1.00 93.25 113 ASP A CA 1
ATOM 906 C C . ASP A 1 113 ? 5.041 5.048 -12.464 1.00 93.25 113 ASP A C 1
ATOM 908 O O . ASP A 1 113 ? 3.975 5.294 -11.893 1.00 93.25 113 ASP A O 1
ATOM 912 N N . GLU A 1 114 ? 5.125 4.076 -13.378 1.00 93.56 114 GLU A N 1
ATOM 913 C CA . GLU A 1 114 ? 3.997 3.211 -13.740 1.00 93.56 114 GLU A CA 1
ATOM 914 C C . GLU A 1 114 ? 3.518 2.366 -12.553 1.00 93.56 114 GLU A C 1
ATOM 916 O O . GLU A 1 114 ? 2.313 2.283 -12.304 1.00 93.56 114 GLU A O 1
ATOM 921 N N . LEU A 1 115 ? 4.436 1.792 -11.767 1.00 92.69 115 LEU A N 1
ATOM 922 C CA . LEU A 1 115 ? 4.095 1.055 -10.547 1.00 92.69 115 LEU A CA 1
ATOM 923 C C . LEU A 1 115 ? 3.409 1.956 -9.513 1.00 92.69 115 LEU A C 1
ATOM 925 O O . LEU A 1 115 ? 2.403 1.552 -8.924 1.00 92.69 115 LEU A O 1
ATOM 929 N N . ALA A 1 116 ? 3.908 3.179 -9.317 1.00 92.06 116 ALA A N 1
ATOM 930 C CA . ALA A 1 116 ? 3.279 4.156 -8.432 1.00 92.06 116 ALA A CA 1
ATOM 931 C C . ALA A 1 116 ? 1.853 4.491 -8.896 1.00 92.06 116 ALA A C 1
ATOM 933 O O . ALA A 1 116 ? 0.920 4.524 -8.088 1.00 92.06 116 ALA A O 1
ATOM 934 N N . ARG A 1 117 ? 1.660 4.649 -10.209 1.00 94.00 117 ARG A N 1
ATOM 935 C CA . ARG A 1 117 ? 0.354 4.931 -10.805 1.00 94.00 117 ARG A CA 1
ATOM 936 C C . ARG A 1 117 ? -0.640 3.778 -10.643 1.00 94.00 117 ARG A C 1
ATOM 938 O O . ARG A 1 117 ? -1.821 4.028 -10.413 1.00 94.00 117 ARG A O 1
ATOM 945 N N . ILE A 1 118 ? -0.189 2.526 -10.719 1.00 94.25 118 ILE A N 1
ATOM 946 C CA . ILE A 1 118 ? -1.030 1.342 -10.464 1.00 94.25 118 ILE A CA 1
ATOM 947 C C . ILE A 1 118 ? -1.523 1.328 -9.010 1.00 94.25 118 ILE A C 1
ATOM 949 O O . ILE A 1 118 ? -2.715 1.138 -8.768 1.00 94.25 118 ILE A O 1
ATOM 953 N N . VAL A 1 119 ? -0.634 1.582 -8.044 1.00 92.44 119 VAL A N 1
ATOM 954 C CA . VAL A 1 119 ? -1.007 1.659 -6.619 1.00 92.44 119 VAL A CA 1
ATOM 955 C C . VAL A 1 119 ? -1.983 2.813 -6.373 1.00 92.44 119 VAL A C 1
ATOM 957 O O . VAL A 1 119 ? -2.974 2.659 -5.658 1.00 92.44 119 VAL A O 1
ATOM 960 N N . GLU A 1 120 ? -1.757 3.965 -7.004 1.00 93.06 120 GLU A N 1
ATOM 961 C CA . GLU A 1 120 ? -2.684 5.093 -6.925 1.00 93.06 120 GLU A CA 1
ATOM 962 C C . GLU A 1 120 ? -4.063 4.744 -7.509 1.00 93.06 120 GLU A C 1
ATOM 964 O O . GLU A 1 120 ? -5.093 5.105 -6.928 1.00 93.06 120 GLU A O 1
ATOM 969 N N . MET A 1 121 ? -4.101 3.985 -8.606 1.00 92.06 121 MET A N 1
ATOM 970 C CA . MET A 1 121 ? -5.337 3.520 -9.232 1.00 92.06 121 MET A CA 1
ATOM 971 C C . MET A 1 121 ? -6.180 2.676 -8.265 1.00 92.06 121 MET A C 1
ATOM 973 O O . MET A 1 121 ? -7.390 2.893 -8.182 1.00 92.06 121 MET A O 1
ATOM 977 N N . GLU A 1 122 ? -5.575 1.785 -7.470 1.00 92.31 122 GLU A N 1
ATOM 978 C CA . GLU A 1 122 ? -6.284 1.009 -6.435 1.00 92.31 122 GLU A CA 1
ATOM 979 C C . GLU A 1 122 ? -6.973 1.924 -5.408 1.00 92.31 122 GLU A C 1
ATOM 981 O O . GLU A 1 122 ? -8.156 1.751 -5.084 1.00 92.31 122 GLU A O 1
ATOM 986 N N . VAL A 1 123 ? -6.260 2.952 -4.937 1.00 92.44 123 VAL A N 1
ATOM 987 C CA . VAL A 1 123 ? -6.752 3.894 -3.920 1.00 92.44 123 VAL A CA 1
ATOM 988 C C . VAL A 1 123 ? -7.857 4.792 -4.480 1.00 92.44 123 VAL A C 1
ATOM 990 O O . VAL A 1 123 ? -8.932 4.912 -3.879 1.00 92.44 123 VAL A O 1
ATOM 993 N N . GLN A 1 124 ? -7.633 5.405 -5.645 1.00 92.06 124 GLN A N 1
ATOM 994 C CA . GLN A 1 124 ? -8.596 6.299 -6.292 1.00 92.06 124 GLN A CA 1
ATOM 995 C C . GLN A 1 124 ? -9.857 5.540 -6.724 1.00 92.06 124 GLN A C 1
ATOM 997 O O . GLN A 1 124 ? -10.994 6.009 -6.548 1.00 92.06 124 GLN A O 1
ATOM 1002 N N . HIS A 1 125 ? -9.678 4.326 -7.252 1.00 88.81 125 HIS A N 1
ATOM 1003 C CA . HIS A 1 125 ? -10.772 3.506 -7.736 1.00 88.81 125 HIS A CA 1
ATOM 1004 C C . HIS A 1 125 ? -11.386 2.586 -6.673 1.00 88.81 125 HIS A C 1
ATOM 1006 O O . HIS A 1 125 ? -12.429 1.999 -6.949 1.00 88.81 125 HIS A O 1
ATOM 1012 N N . LYS A 1 126 ? -10.920 2.577 -5.418 1.00 90.69 126 LYS A N 1
ATOM 1013 C CA . LYS A 1 126 ? -11.524 1.781 -4.323 1.00 90.69 126 LYS A CA 1
ATOM 1014 C C . LYS A 1 126 ? -11.846 0.340 -4.749 1.00 90.69 126 LYS A C 1
ATOM 1016 O O . LYS A 1 126 ? -12.891 -0.199 -4.381 1.00 90.69 126 LYS A O 1
ATOM 1021 N N . CYS A 1 127 ? -11.007 -0.230 -5.599 1.00 89.12 127 CYS A N 1
ATOM 1022 C CA . CYS A 1 127 ? -11.166 -1.567 -6.144 1.00 89.12 127 CYS A CA 1
ATOM 1023 C C . CYS A 1 127 ? -10.018 -2.438 -5.648 1.00 89.12 127 CYS A C 1
ATOM 1025 O O . CYS A 1 127 ? -9.014 -1.930 -5.149 1.00 89.12 127 CYS A O 1
ATOM 1027 N N . SER A 1 128 ? -10.194 -3.755 -5.716 1.00 92.62 128 SER A N 1
ATOM 1028 C CA . SER A 1 128 ? -9.137 -4.658 -5.280 1.00 92.62 128 SER A CA 1
ATOM 1029 C C . SER A 1 128 ? -7.978 -4.631 -6.275 1.00 92.62 128 SER A C 1
ATOM 1031 O O . SER A 1 128 ? -8.175 -4.376 -7.466 1.00 92.62 128 SER A O 1
ATOM 1033 N N . ARG A 1 129 ? -6.780 -4.981 -5.809 1.00 91.38 129 ARG A N 1
ATOM 1034 C CA . ARG A 1 129 ? -5.616 -5.204 -6.671 1.00 91.38 129 ARG A CA 1
ATOM 1035 C C . ARG A 1 129 ? -5.919 -6.131 -7.852 1.00 91.38 129 ARG A C 1
ATOM 1037 O O . ARG A 1 129 ? -5.522 -5.854 -8.975 1.00 91.38 129 ARG A O 1
ATOM 1044 N N . GLN A 1 130 ? -6.702 -7.187 -7.625 1.00 94.12 130 GLN A N 1
ATOM 1045 C CA . GLN A 1 130 ? -7.117 -8.112 -8.685 1.00 94.12 130 GLN A CA 1
ATOM 1046 C C . GLN A 1 130 ? -8.003 -7.450 -9.749 1.00 94.12 130 GLN A C 1
ATOM 1048 O O . GLN A 1 130 ? -8.005 -7.879 -10.899 1.00 94.12 130 GLN A O 1
ATOM 1053 N N . ASP A 1 131 ? -8.795 -6.438 -9.393 1.00 92.94 131 ASP A N 1
ATOM 1054 C CA . ASP A 1 131 ? -9.612 -5.696 -10.361 1.00 92.94 131 ASP A CA 1
ATOM 1055 C C . ASP A 1 131 ? -8.742 -4.785 -11.225 1.00 92.94 131 ASP A C 1
ATOM 1057 O O . ASP A 1 131 ? -8.942 -4.719 -12.437 1.00 92.94 131 ASP A O 1
ATOM 1061 N N . VAL A 1 132 ? -7.749 -4.137 -10.609 1.00 94.62 132 VAL A N 1
ATOM 1062 C CA . VAL A 1 132 ? -6.765 -3.313 -11.319 1.00 94.62 132 VAL A CA 1
ATOM 1063 C C . VAL A 1 132 ? -5.924 -4.175 -12.259 1.00 94.62 132 VAL A C 1
ATOM 1065 O O . VAL A 1 132 ? -5.852 -3.878 -13.447 1.00 94.62 132 VAL A O 1
ATOM 1068 N N . GLU A 1 133 ? -5.375 -5.293 -11.779 1.00 94.25 133 GLU A N 1
ATOM 1069 C CA . GLU A 1 133 ? -4.598 -6.231 -12.600 1.00 94.25 133 GLU A CA 1
ATOM 1070 C C . GLU A 1 133 ? -5.417 -6.761 -13.786 1.00 94.25 133 GLU A C 1
ATOM 1072 O O . GLU A 1 133 ? -4.926 -6.772 -14.913 1.00 94.25 133 GLU A O 1
ATOM 1077 N N . ARG A 1 134 ? -6.687 -7.133 -13.568 1.00 94.06 134 ARG A N 1
ATOM 1078 C CA . ARG A 1 134 ? -7.583 -7.558 -14.656 1.00 94.06 134 ARG A CA 1
ATOM 1079 C C . ARG A 1 134 ? -7.796 -6.458 -15.693 1.00 94.06 134 ARG A C 1
ATOM 1081 O O . ARG A 1 134 ? -7.654 -6.728 -16.879 1.00 94.06 134 ARG A O 1
ATOM 1088 N N . ALA A 1 135 ? -8.078 -5.229 -15.261 1.00 94.38 135 ALA A N 1
ATOM 1089 C CA . ALA A 1 135 ? -8.269 -4.102 -16.172 1.00 94.38 135 ALA A CA 1
ATOM 1090 C C . ALA A 1 135 ? -7.001 -3.774 -16.978 1.00 94.38 135 ALA A C 1
ATOM 1092 O O . ALA A 1 135 ? -7.096 -3.443 -18.157 1.00 94.38 135 ALA A O 1
ATOM 1093 N N . ILE A 1 136 ? -5.819 -3.892 -16.367 1.00 95.69 136 ILE A N 1
ATOM 1094 C CA . ILE A 1 136 ? -4.531 -3.695 -17.045 1.00 95.69 136 ILE A CA 1
ATOM 1095 C C . ILE A 1 136 ? -4.298 -4.792 -18.088 1.00 95.69 136 ILE A C 1
ATOM 1097 O O . ILE A 1 136 ? -3.916 -4.484 -19.215 1.00 95.69 136 ILE A O 1
ATOM 1101 N N . VAL A 1 137 ? -4.563 -6.058 -17.744 1.00 96.06 137 VAL A N 1
ATOM 1102 C CA . VAL A 1 137 ? -4.436 -7.193 -18.675 1.00 96.06 137 VAL A CA 1
ATOM 1103 C C . VAL A 1 137 ? -5.401 -7.051 -19.855 1.00 96.06 137 VAL A C 1
ATOM 1105 O O . VAL A 1 137 ? -4.980 -7.214 -20.998 1.00 96.06 137 VAL A O 1
ATOM 1108 N N . ASP A 1 138 ? -6.658 -6.673 -19.604 1.00 94.62 138 ASP A N 1
ATOM 1109 C CA . ASP A 1 138 ? -7.665 -6.418 -20.648 1.00 94.62 138 ASP A CA 1
ATOM 1110 C C . ASP A 1 138 ? -7.272 -5.255 -21.582 1.00 94.62 138 ASP A C 1
ATOM 1112 O O . ASP A 1 138 ? -7.737 -5.171 -22.723 1.00 94.62 138 ASP A O 1
ATOM 1116 N N . CYS A 1 139 ? -6.413 -4.354 -21.103 1.00 95.19 139 CYS A N 1
ATOM 1117 C CA . CYS A 1 139 ? -5.887 -3.209 -21.841 1.00 95.19 139 CYS A CA 1
ATOM 1118 C C . CYS A 1 139 ? -4.457 -3.411 -22.360 1.00 95.19 139 CYS A C 1
ATOM 1120 O O . CYS A 1 139 ? -3.853 -2.439 -22.805 1.00 95.19 139 CYS A O 1
ATOM 1122 N N . GLU A 1 140 ? -3.918 -4.635 -22.321 1.00 94.50 140 GLU A N 1
ATOM 1123 C CA . GLU A 1 140 ? -2.568 -4.965 -22.811 1.00 94.50 140 GLU A CA 1
ATOM 1124 C C . GLU A 1 140 ? -1.451 -4.122 -22.163 1.00 94.50 140 GLU A C 1
ATOM 1126 O O . GLU A 1 140 ? -0.418 -3.855 -22.773 1.00 94.50 140 GLU A O 1
ATOM 1131 N N . GLY A 1 141 ? -1.650 -3.697 -20.913 1.00 91.12 141 GLY A N 1
ATOM 1132 C CA . GLY A 1 141 ? -0.694 -2.858 -20.188 1.00 91.12 141 GLY A CA 1
ATOM 1133 C C . GLY A 1 141 ? -0.917 -1.348 -20.323 1.00 91.12 141 GLY A C 1
ATOM 1134 O O . GLY A 1 141 ? -0.234 -0.588 -19.643 1.00 91.12 141 GLY A O 1
ATOM 1135 N N . ASP A 1 142 ? -1.877 -0.880 -21.129 1.00 93.69 142 ASP A N 1
ATOM 1136 C CA . ASP A 1 142 ? -2.186 0.553 -21.226 1.00 93.69 142 ASP A CA 1
ATOM 1137 C C . ASP A 1 142 ? -2.918 1.052 -19.965 1.00 93.69 142 ASP A C 1
ATOM 1139 O O . ASP A 1 142 ? -4.128 0.854 -19.791 1.00 93.69 142 ASP A O 1
ATOM 1143 N N . LEU A 1 143 ? -2.172 1.727 -19.082 1.00 93.62 143 LEU A N 1
ATOM 1144 C CA . LEU A 1 143 ? -2.683 2.250 -17.813 1.00 93.62 143 LEU A CA 1
ATOM 1145 C C . LEU A 1 143 ? -3.765 3.321 -17.987 1.00 93.62 143 LEU A C 1
ATOM 1147 O O . LEU A 1 143 ? -4.676 3.385 -17.165 1.00 93.62 143 LEU A O 1
ATOM 1151 N N . LEU A 1 144 ? -3.700 4.151 -19.036 1.00 92.88 144 LEU A N 1
ATOM 1152 C CA . LEU A 1 144 ? -4.710 5.189 -19.279 1.00 92.88 144 LEU A CA 1
ATOM 1153 C C . LEU A 1 144 ? -6.049 4.544 -19.629 1.00 92.88 144 LEU A C 1
ATOM 1155 O O . LEU A 1 144 ? -7.080 4.857 -19.033 1.00 92.88 144 LEU A O 1
ATOM 1159 N N . LYS A 1 145 ? -6.015 3.586 -20.555 1.00 94.44 145 LYS A N 1
ATOM 1160 C CA . LYS A 1 145 ? -7.202 2.852 -20.993 1.00 94.44 145 LYS A CA 1
ATOM 1161 C C . LYS A 1 145 ? -7.779 1.974 -19.877 1.00 94.44 145 LYS A C 1
ATOM 1163 O O . LYS A 1 145 ? -8.999 1.879 -19.732 1.00 94.44 145 LYS A O 1
ATOM 1168 N N . ALA A 1 146 ? -6.924 1.345 -19.068 1.00 94.69 146 ALA A N 1
ATOM 1169 C CA . ALA A 1 146 ? -7.346 0.577 -17.894 1.00 94.69 146 ALA A CA 1
ATOM 1170 C C . ALA A 1 146 ? -8.082 1.461 -16.873 1.00 94.69 146 ALA A C 1
ATOM 1172 O O . ALA A 1 146 ? -9.162 1.099 -16.399 1.00 94.69 146 ALA A O 1
ATOM 1173 N N . GLU A 1 147 ? -7.552 2.654 -16.598 1.00 93.25 147 GLU A N 1
ATOM 1174 C CA . GLU A 1 147 ? -8.156 3.629 -15.688 1.00 93.25 147 GLU A CA 1
ATOM 1175 C C . GLU A 1 147 ? -9.540 4.097 -16.181 1.00 93.25 147 GLU A C 1
ATOM 1177 O O . GLU A 1 147 ? -10.503 4.159 -15.409 1.00 93.25 147 GLU A O 1
ATOM 1182 N N . GLU A 1 148 ? -9.682 4.378 -17.479 1.00 91.06 148 GLU A N 1
ATOM 1183 C CA . GLU A 1 148 ? -10.970 4.722 -18.096 1.00 91.06 148 GLU A CA 1
ATOM 1184 C C . GLU A 1 148 ? -11.991 3.582 -17.986 1.00 91.06 148 GLU A C 1
ATOM 1186 O O . GLU A 1 148 ? -13.144 3.813 -17.606 1.00 91.06 148 GLU A O 1
ATOM 1191 N N . ASN A 1 149 ? -11.572 2.339 -18.228 1.00 87.94 149 ASN A N 1
ATOM 1192 C CA . ASN A 1 149 ? -12.435 1.168 -18.080 1.00 87.94 149 ASN A CA 1
ATOM 1193 C C . ASN A 1 149 ? -12.929 0.991 -16.635 1.00 87.94 149 ASN A C 1
ATOM 1195 O O . ASN A 1 149 ? -14.114 0.715 -16.420 1.00 87.94 149 ASN A O 1
ATOM 1199 N N . LEU A 1 150 ? -12.075 1.224 -15.633 1.00 89.94 150 LEU A N 1
ATOM 1200 C CA . LEU A 1 150 ? -12.473 1.195 -14.220 1.00 89.94 150 LEU A CA 1
ATOM 1201 C C . LEU A 1 150 ? -13.451 2.331 -13.864 1.00 89.94 150 LEU A C 1
ATOM 1203 O O . LEU A 1 150 ? -14.378 2.134 -13.069 1.00 89.94 150 LEU A O 1
ATOM 1207 N N . LYS A 1 151 ? -13.299 3.519 -14.467 1.00 87.62 151 LYS A N 1
ATOM 1208 C CA . LYS A 1 151 ? -14.246 4.645 -14.313 1.00 87.62 151 LYS A CA 1
ATOM 1209 C C . LYS A 1 151 ? -15.624 4.308 -14.880 1.00 87.62 151 LYS A C 1
ATOM 1211 O O . LYS A 1 151 ? -16.636 4.570 -14.224 1.00 87.62 151 LYS A O 1
ATOM 1216 N N . LEU A 1 152 ? -15.668 3.701 -16.064 1.00 81.31 152 LEU A N 1
ATOM 1217 C CA . LEU A 1 152 ? -16.913 3.318 -16.733 1.00 81.31 152 LEU A CA 1
ATOM 1218 C C . LEU A 1 152 ? -17.680 2.255 -15.940 1.00 81.31 152 LEU A C 1
ATOM 1220 O O . LEU A 1 152 ? -18.884 2.405 -15.732 1.00 81.31 152 LEU A O 1
ATOM 1224 N N . GLN A 1 153 ? -16.985 1.243 -15.410 1.00 71.12 153 GLN A N 1
ATOM 1225 C CA . GLN A 1 153 ? -17.609 0.207 -14.580 1.00 71.12 153 GLN A CA 1
ATOM 1226 C C . GLN A 1 153 ? -18.262 0.792 -13.315 1.00 71.12 153 GLN A C 1
ATOM 1228 O O . GLN A 1 153 ? -19.380 0.411 -12.956 1.00 71.12 153 GLN A O 1
ATOM 1233 N N . LYS A 1 154 ? -17.638 1.790 -12.675 1.00 65.75 154 LYS A N 1
ATOM 1234 C CA . LYS A 1 154 ? -18.237 2.498 -11.529 1.00 65.75 154 LYS A CA 1
ATOM 1235 C C . LYS A 1 154 ? -19.487 3.301 -11.880 1.00 65.75 154 LYS A C 1
ATOM 1237 O O . LYS A 1 154 ? -20.405 3.362 -11.065 1.00 65.75 154 LYS A O 1
ATOM 1242 N N . ALA A 1 155 ? -19.530 3.921 -13.058 1.00 57.47 155 ALA A N 1
ATOM 1243 C CA . ALA A 1 155 ? -20.686 4.704 -13.495 1.00 57.47 155 ALA A CA 1
ATOM 1244 C C . ALA A 1 155 ? -21.914 3.821 -13.784 1.00 57.47 155 ALA A C 1
ATOM 1246 O O . ALA A 1 155 ? -23.049 4.259 -13.597 1.00 57.47 155 ALA A O 1
ATOM 1247 N N . THR A 1 156 ? -21.700 2.564 -14.182 1.00 47.12 156 THR A N 1
ATOM 1248 C CA . THR A 1 156 ? -22.774 1.611 -14.499 1.00 47.12 156 THR A CA 1
ATOM 1249 C C . THR A 1 156 ? -23.332 0.850 -13.294 1.00 47.12 156 THR A C 1
ATOM 1251 O O . THR A 1 156 ? -24.435 0.311 -13.370 1.00 47.12 156 THR A O 1
ATOM 1254 N N . HIS A 1 157 ? -22.653 0.842 -12.143 1.00 49.88 157 HIS A N 1
ATOM 1255 C CA . HIS A 1 157 ? -23.148 0.177 -10.931 1.00 49.88 157 HIS A CA 1
ATOM 1256 C C . HIS A 1 157 ? -24.104 1.068 -10.107 1.00 49.88 157 HIS A C 1
ATOM 1258 O O . HIS A 1 157 ? -23.863 1.400 -8.948 1.00 49.88 157 HIS A O 1
ATOM 1264 N N . LYS A 1 158 ? -25.252 1.397 -10.717 1.00 42.31 158 LYS A N 1
ATOM 1265 C CA . LYS A 1 158 ? -26.524 1.745 -10.049 1.00 42.31 158 LYS A CA 1
ATOM 1266 C C . LYS A 1 158 ? -27.656 0.772 -10.436 1.00 42.31 158 LYS A C 1
ATOM 1268 O O . LYS A 1 158 ? -28.800 1.183 -10.520 1.00 42.31 158 LYS A O 1
ATOM 1273 N N . SER A 1 159 ? -27.373 -0.513 -10.648 1.00 31.33 159 SER A N 1
ATOM 1274 C CA . SER A 1 159 ? -28.372 -1.603 -10.571 1.00 31.33 159 SER A CA 1
ATOM 1275 C C . SER A 1 159 ? -27.710 -2.968 -10.799 1.00 31.33 159 SER A C 1
ATOM 1277 O O . SER A 1 159 ? -26.725 -3.034 -11.536 1.00 31.33 159 SER A O 1
ATOM 1279 N N . PRO A 1 160 ? -28.210 -4.060 -10.190 1.00 51.31 160 PRO A N 1
ATOM 1280 C CA . PRO A 1 160 ? -27.626 -5.385 -10.353 1.00 51.31 160 PRO A CA 1
ATOM 1281 C C . PRO A 1 160 ? -28.160 -6.108 -11.608 1.00 51.31 160 PRO A C 1
ATOM 1283 O O . PRO A 1 160 ? -29.356 -6.069 -11.877 1.00 51.31 160 PRO A O 1
ATOM 1286 N N . ILE A 1 161 ? -27.257 -6.864 -12.256 1.00 41.72 161 ILE A N 1
ATOM 1287 C CA . ILE A 1 161 ? -27.477 -8.052 -13.117 1.00 41.72 161 ILE A CA 1
ATOM 1288 C C . ILE A 1 161 ? -27.726 -7.840 -14.636 1.00 41.72 161 ILE A C 1
ATOM 1290 O O . ILE A 1 161 ? -28.581 -7.064 -15.044 1.00 41.72 161 ILE A O 1
ATOM 1294 N N . LEU A 1 162 ? -27.030 -8.704 -15.414 1.00 43.44 162 LEU A N 1
ATOM 1295 C CA . LEU A 1 162 ? -27.142 -9.060 -16.850 1.00 43.44 162 LEU A CA 1
ATOM 1296 C C . LEU A 1 162 ? -26.626 -7.968 -17.815 1.00 43.44 162 LEU A C 1
ATOM 1298 O O . LEU A 1 162 ? -27.134 -6.862 -17.824 1.00 43.44 162 LEU A O 1
ATOM 1302 N N . ILE A 1 163 ? -25.617 -8.174 -18.674 1.00 40.50 163 ILE A N 1
ATOM 1303 C CA . ILE A 1 163 ? -25.452 -9.236 -19.683 1.00 40.50 163 ILE A CA 1
ATOM 1304 C C . ILE A 1 163 ? -23.955 -9.387 -20.054 1.00 40.50 163 ILE A C 1
ATOM 1306 O O . ILE A 1 163 ? -23.352 -8.454 -20.579 1.00 40.50 163 ILE A O 1
ATOM 1310 N N . ARG A 1 164 ? -23.390 -10.596 -19.930 1.00 39.88 164 ARG A N 1
ATOM 1311 C CA . ARG A 1 164 ? -22.566 -11.198 -21.000 1.00 39.88 164 ARG A CA 1
ATOM 1312 C C . ARG A 1 164 ? -22.688 -12.724 -20.912 1.00 39.88 164 ARG A C 1
ATOM 1314 O O . ARG A 1 164 ? -22.446 -13.316 -19.866 1.00 39.88 164 ARG A O 1
ATOM 1321 N N . ASN A 1 165 ? -23.195 -13.310 -21.993 1.00 34.94 165 ASN A N 1
ATOM 1322 C CA . ASN A 1 165 ? -23.726 -14.674 -22.085 1.00 34.94 165 ASN A CA 1
ATOM 1323 C C . ASN A 1 165 ? -22.652 -15.797 -22.120 1.00 34.94 165 ASN A C 1
ATOM 1325 O O . ASN A 1 165 ? -21.474 -15.494 -22.298 1.00 34.94 165 ASN A O 1
ATOM 1329 N N . PRO A 1 166 ? -23.063 -17.082 -21.951 1.00 50.00 166 PRO A N 1
ATOM 1330 C CA . PRO A 1 166 ? -22.236 -18.191 -21.446 1.00 50.00 166 PRO A CA 1
ATOM 1331 C C . PRO A 1 166 ? -21.799 -19.248 -22.495 1.00 50.00 166 PRO A C 1
ATOM 1333 O O . PRO A 1 166 ? -22.298 -19.240 -23.616 1.00 50.00 166 PRO A O 1
ATOM 1336 N N . MET A 1 167 ? -20.979 -20.219 -22.023 1.00 32.34 167 MET A N 1
ATOM 1337 C CA . MET A 1 167 ? -20.571 -21.554 -22.562 1.00 32.34 167 MET A CA 1
ATOM 1338 C C . MET A 1 167 ? -19.133 -21.658 -23.120 1.00 32.34 167 MET A C 1
ATOM 1340 O O . MET A 1 167 ? -18.783 -20.886 -23.997 1.00 32.34 167 MET A O 1
ATOM 1344 N N . LYS A 1 168 ? -18.240 -22.596 -22.724 1.00 35.00 168 LYS A N 1
ATOM 1345 C CA . LYS A 1 168 ? -18.286 -23.894 -21.984 1.00 35.00 168 LYS A CA 1
ATOM 1346 C C . LYS A 1 168 ? -16.903 -24.179 -21.329 1.00 35.00 168 LYS A C 1
ATOM 1348 O O . LYS A 1 168 ? -15.910 -24.096 -22.035 1.00 35.00 168 LYS A O 1
ATOM 1353 N N . GLY A 1 169 ? -16.839 -24.496 -20.022 1.00 32.03 169 GLY A N 1
ATOM 1354 C CA . GLY A 1 169 ? -16.372 -25.790 -19.443 1.00 32.03 169 GLY A CA 1
ATOM 1355 C C . GLY A 1 169 ? -14.918 -25.721 -18.914 1.00 32.03 169 GLY A C 1
ATOM 1356 O O . GLY A 1 169 ? -14.079 -25.195 -19.619 1.00 32.03 169 GLY A O 1
ATOM 1357 N N . ILE A 1 170 ? -14.495 -26.160 -17.718 1.00 34.09 170 ILE A N 1
ATOM 1358 C CA . ILE A 1 170 ? -14.917 -27.228 -16.794 1.00 34.09 170 ILE A CA 1
ATOM 1359 C C . ILE A 1 170 ? -14.463 -26.878 -15.350 1.00 34.09 170 ILE A C 1
ATOM 1361 O O . ILE A 1 170 ? -13.327 -26.482 -15.125 1.00 34.09 170 ILE A O 1
ATOM 1365 N N . THR A 1 171 ? -15.399 -27.044 -14.410 1.00 33.47 171 THR A N 1
ATOM 1366 C CA . THR A 1 171 ? -15.337 -27.504 -13.003 1.00 33.47 171 THR A CA 1
ATOM 1367 C C . THR A 1 171 ? -14.019 -27.416 -12.208 1.00 33.47 171 THR A C 1
ATOM 1369 O O . THR A 1 171 ? -13.109 -28.197 -12.452 1.00 33.47 171 THR A O 1
ATOM 1372 N N . GLN A 1 172 ? -14.011 -26.660 -11.100 1.00 37.09 172 GLN A N 1
ATOM 1373 C CA . GLN A 1 172 ? -13.983 -27.237 -9.743 1.00 37.09 172 GLN A CA 1
ATOM 1374 C C . GLN A 1 172 ? -14.268 -26.191 -8.655 1.00 37.09 172 GLN A C 1
ATOM 1376 O O . GLN A 1 172 ? -14.134 -24.987 -8.822 1.00 37.09 172 GLN A O 1
ATOM 1381 N N . GLN A 1 173 ? -14.783 -26.716 -7.559 1.00 41.66 173 GLN A N 1
ATOM 1382 C CA . GLN A 1 173 ? -15.594 -26.107 -6.523 1.00 41.66 173 GLN A CA 1
ATOM 1383 C C . GLN A 1 173 ? -14.745 -25.975 -5.259 1.00 41.66 173 GLN A C 1
ATOM 1385 O O . GLN A 1 173 ? -14.300 -27.000 -4.763 1.00 41.66 173 GLN A O 1
ATOM 1390 N N . GLN A 1 174 ? -14.559 -24.766 -4.721 1.00 36.09 174 GLN A N 1
ATOM 1391 C CA . GLN A 1 174 ? -14.080 -24.508 -3.347 1.00 36.09 174 GLN A CA 1
ATOM 1392 C C . GLN A 1 174 ? -14.321 -23.017 -3.045 1.00 36.09 174 GLN A C 1
ATOM 1394 O O . GLN A 1 174 ? -13.641 -22.146 -3.565 1.00 36.09 174 GLN A O 1
ATOM 1399 N N . ARG A 1 175 ? -15.489 -22.644 -2.507 1.00 31.91 175 ARG A N 1
ATOM 1400 C CA . ARG A 1 175 ? -15.758 -22.476 -1.064 1.00 31.91 175 ARG A CA 1
ATOM 1401 C C . ARG A 1 175 ? -14.608 -21.807 -0.293 1.00 31.91 175 ARG A C 1
ATOM 1403 O O . ARG A 1 175 ? -13.633 -22.467 0.024 1.00 31.91 175 ARG A O 1
ATOM 1410 N N . LEU A 1 176 ? -14.840 -20.537 0.056 1.00 38.88 176 LEU A N 1
ATOM 1411 C CA . LEU A 1 176 ? -14.685 -19.952 1.398 1.00 38.88 176 LEU A CA 1
ATOM 1412 C C . LEU A 1 176 ? -13.616 -20.580 2.309 1.00 38.88 176 LEU A C 1
ATOM 1414 O O . LEU A 1 176 ? -13.890 -21.592 2.942 1.00 38.88 176 LEU A O 1
ATOM 1418 N N . ASP A 1 177 ? -12.480 -19.898 2.452 1.00 31.38 177 ASP A N 1
ATOM 1419 C CA . ASP A 1 177 ? -11.886 -19.507 3.744 1.00 31.38 177 ASP A CA 1
ATOM 1420 C C . ASP A 1 177 ? -10.637 -18.652 3.436 1.00 31.38 177 ASP A C 1
ATOM 1422 O O . ASP A 1 177 ? -9.547 -19.166 3.196 1.00 31.38 177 ASP A O 1
ATOM 1426 N N . GLU A 1 178 ? -10.789 -17.323 3.426 1.00 36.22 178 GLU A N 1
ATOM 1427 C CA . GLU A 1 178 ? -9.662 -16.439 3.741 1.00 36.22 178 GLU A CA 1
ATOM 1428 C C . GLU A 1 178 ? -9.418 -16.558 5.246 1.00 36.22 178 GLU A C 1
ATOM 1430 O O . GLU A 1 178 ? -10.006 -15.826 6.042 1.00 36.22 178 GLU A O 1
ATOM 1435 N N . ARG A 1 179 ? -8.594 -17.529 5.649 1.00 42.06 179 ARG A N 1
ATOM 1436 C CA . ARG A 1 179 ? -8.012 -17.566 6.990 1.00 42.06 179 ARG A CA 1
ATOM 1437 C C . ARG A 1 179 ? -6.574 -18.068 6.973 1.00 42.06 179 ARG A C 1
ATOM 1439 O O . ARG A 1 179 ? -6.295 -19.222 6.669 1.00 42.06 179 ARG A O 1
ATOM 1446 N N . ASP A 1 180 ? -5.715 -17.147 7.394 1.00 33.62 180 ASP A N 1
ATOM 1447 C CA . ASP A 1 180 ? -4.518 -17.347 8.200 1.00 33.62 180 ASP A CA 1
ATOM 1448 C C . ASP A 1 180 ? -3.392 -18.202 7.599 1.00 33.62 180 ASP A C 1
ATOM 1450 O O . ASP A 1 180 ? -3.261 -19.402 7.848 1.00 33.62 180 ASP A O 1
ATOM 1454 N N . PHE A 1 181 ? -2.449 -17.520 6.940 1.00 37.09 181 PHE A N 1
ATOM 1455 C CA . PHE A 1 181 ? -1.060 -17.974 6.859 1.00 37.09 181 PHE A CA 1
ATOM 1456 C C . PHE A 1 181 ? -0.440 -17.930 8.266 1.00 37.09 181 PHE A C 1
ATOM 1458 O O . PHE A 1 181 ? 0.231 -16.980 8.662 1.00 37.09 181 PHE A O 1
ATOM 1465 N N . ASN A 1 182 ? -0.686 -18.975 9.053 1.00 35.94 182 ASN A N 1
ATOM 1466 C CA . ASN A 1 182 ? 0.053 -19.240 10.276 1.00 35.94 182 ASN A CA 1
ATOM 1467 C C . ASN A 1 182 ? 1.206 -20.191 9.941 1.00 35.94 182 ASN A C 1
ATOM 1469 O O . ASN A 1 182 ? 1.020 -21.399 9.781 1.00 35.94 182 ASN A O 1
ATOM 1473 N N . SER A 1 183 ? 2.418 -19.650 9.835 1.00 32.84 183 SER A N 1
ATOM 1474 C CA . SER A 1 183 ? 3.652 -20.433 9.813 1.00 32.84 183 SER A CA 1
ATOM 1475 C C . SER A 1 183 ? 3.873 -21.067 11.189 1.00 32.84 183 SER A C 1
ATOM 1477 O O . SER A 1 183 ? 4.605 -20.545 12.029 1.00 32.84 183 SER A O 1
ATOM 1479 N N . SER A 1 184 ? 3.227 -22.212 11.422 1.00 28.69 184 SER A N 1
ATOM 1480 C CA . SER A 1 184 ? 3.430 -23.045 12.605 1.00 28.69 184 SER A CA 1
ATOM 1481 C C . SER A 1 184 ? 3.778 -24.480 12.204 1.00 28.69 184 SER A C 1
ATOM 1483 O O . SER A 1 184 ? 2.931 -25.310 11.886 1.00 28.69 184 SER A O 1
ATOM 1485 N N . LYS A 1 185 ? 5.089 -24.728 12.197 1.00 41.69 185 LYS A N 1
ATOM 1486 C CA . LYS A 1 185 ? 5.790 -25.951 12.619 1.00 41.69 185 LYS A CA 1
ATOM 1487 C C . LYS A 1 185 ? 4.884 -27.153 12.985 1.00 41.69 185 LYS A C 1
ATOM 1489 O O . LYS A 1 185 ? 4.341 -27.217 14.084 1.00 41.69 185 LYS A O 1
ATOM 1494 N N . ARG A 1 186 ? 4.858 -28.179 12.127 1.00 27.44 186 ARG A N 1
ATOM 1495 C CA . ARG A 1 186 ? 4.723 -29.606 12.507 1.00 27.44 186 ARG A CA 1
ATOM 1496 C C . ARG A 1 186 ? 5.698 -30.393 11.623 1.00 27.44 186 ARG A C 1
ATOM 1498 O O . ARG A 1 186 ? 5.649 -30.245 10.413 1.00 27.44 186 ARG A O 1
ATOM 1505 N N . LEU A 1 187 ? 6.773 -30.987 12.148 1.00 31.83 187 LEU A N 1
ATOM 1506 C CA . LEU A 1 187 ? 6.840 -32.281 12.849 1.00 31.83 187 LEU A CA 1
ATOM 1507 C C . LEU A 1 187 ? 6.163 -33.411 12.058 1.00 31.83 187 LEU A C 1
ATOM 1509 O O . LEU A 1 187 ? 4.975 -33.668 12.225 1.00 31.83 187 LEU A O 1
ATOM 1513 N N . ALA A 1 188 ? 6.971 -34.092 11.241 1.00 34.28 188 ALA A N 1
ATOM 1514 C CA . ALA A 1 188 ? 6.746 -35.461 10.791 1.00 34.28 188 ALA A CA 1
ATOM 1515 C C . ALA A 1 188 ? 7.784 -36.380 11.482 1.00 34.28 188 ALA A C 1
ATOM 1517 O O . ALA A 1 188 ? 8.932 -35.958 11.653 1.00 34.28 188 ALA A O 1
ATOM 1518 N N . PRO A 1 189 ? 7.400 -37.590 11.928 1.00 33.66 189 PRO A N 1
ATOM 1519 C CA . PRO A 1 189 ? 8.274 -38.512 12.643 1.00 33.66 189 PRO A CA 1
ATOM 1520 C C . PRO A 1 189 ? 9.019 -39.464 11.697 1.00 33.66 189 PRO A C 1
ATOM 1522 O O . PRO A 1 189 ? 8.454 -39.949 10.723 1.00 33.66 189 PRO A O 1
ATOM 1525 N N . GLY A 1 190 ? 10.245 -39.820 12.087 1.00 27.95 190 GLY A N 1
ATOM 1526 C CA . GLY A 1 190 ? 10.870 -41.089 11.715 1.00 27.95 190 GLY A CA 1
ATOM 1527 C C . GLY A 1 190 ? 11.891 -41.028 10.584 1.00 27.95 190 GLY A C 1
ATOM 1528 O O . GLY A 1 190 ? 11.547 -41.257 9.438 1.00 27.95 190 GLY A O 1
ATOM 1529 N N . THR A 1 191 ? 13.161 -40.837 10.943 1.00 30.20 191 THR A N 1
ATOM 1530 C CA . THR A 1 191 ? 14.248 -41.787 10.634 1.00 30.20 191 THR A CA 1
ATOM 1531 C C . THR A 1 191 ? 15.445 -41.451 11.518 1.00 30.20 191 THR A C 1
ATOM 1533 O O . THR A 1 191 ? 15.809 -40.291 11.691 1.00 30.20 191 THR A O 1
ATOM 1536 N N . SER A 1 192 ? 15.993 -42.486 12.141 1.00 28.86 192 SER A N 1
ATOM 1537 C CA . SER A 1 192 ? 17.108 -42.473 13.080 1.00 28.86 192 SER A CA 1
ATOM 1538 C C . SER A 1 192 ? 18.432 -42.038 12.449 1.00 28.86 192 SER A C 1
ATOM 1540 O O . SER A 1 192 ? 18.778 -42.553 11.389 1.00 28.86 192 SER A O 1
ATOM 1542 N N . LEU A 1 193 ? 19.235 -41.268 13.188 1.00 29.38 193 LEU A N 1
ATOM 1543 C CA . LEU A 1 193 ? 20.624 -41.643 13.480 1.00 29.38 193 LEU A CA 1
ATOM 1544 C C . LEU A 1 193 ? 21.103 -40.928 14.760 1.00 29.38 193 LEU A C 1
ATOM 1546 O O . LEU A 1 193 ? 20.772 -39.766 14.986 1.00 29.38 193 LEU A O 1
ATOM 1550 N N . GLN A 1 194 ? 21.807 -41.678 15.613 1.00 29.64 194 GLN A N 1
ATOM 1551 C CA . GLN A 1 194 ? 22.423 -41.278 16.891 1.00 29.64 194 GLN A CA 1
ATOM 1552 C C . GLN A 1 194 ? 23.453 -40.152 16.683 1.00 29.64 194 GLN A C 1
ATOM 1554 O O . GLN A 1 194 ? 23.969 -39.998 15.586 1.00 29.64 194 GLN A O 1
ATOM 1559 N N . GLU A 1 195 ? 23.702 -39.248 17.628 1.00 25.22 195 GLU A N 1
ATOM 1560 C CA . GLU A 1 195 ? 24.554 -39.319 18.837 1.00 25.22 195 GLU A CA 1
ATOM 1561 C C . GLU A 1 195 ? 24.494 -37.882 19.424 1.00 25.22 195 GLU A C 1
ATOM 1563 O O . GLU A 1 195 ? 24.271 -36.935 18.681 1.00 25.22 195 GLU A O 1
ATOM 1568 N N . SER A 1 196 ? 24.675 -37.524 20.688 1.00 31.80 196 SER A N 1
ATOM 1569 C CA . SER A 1 196 ? 25.215 -38.132 21.892 1.00 31.80 196 SER A CA 1
ATOM 1570 C C . SER A 1 196 ? 24.708 -37.289 23.080 1.00 31.80 196 SER A C 1
ATOM 1572 O O . SER A 1 196 ? 24.319 -36.127 22.947 1.00 31.80 196 SER A O 1
ATOM 1574 N N . VAL A 1 197 ? 24.667 -37.905 24.256 1.00 28.55 197 VAL A N 1
ATOM 1575 C CA . VAL A 1 197 ? 24.245 -37.312 25.530 1.00 28.55 197 VAL A CA 1
ATOM 1576 C C . VAL A 1 197 ? 25.313 -36.345 26.046 1.00 28.55 197 VAL A C 1
ATOM 1578 O O . VAL A 1 197 ? 26.460 -36.754 26.163 1.00 28.55 197 VAL A O 1
ATOM 1581 N N . ASN A 1 198 ? 24.931 -35.133 26.476 1.00 31.16 198 ASN A N 1
ATOM 1582 C CA . ASN A 1 198 ? 25.475 -34.541 27.706 1.00 31.16 198 ASN A CA 1
ATOM 1583 C C . ASN A 1 198 ? 24.585 -33.435 28.295 1.00 31.16 198 ASN A C 1
ATOM 1585 O O . ASN A 1 198 ? 23.960 -32.644 27.594 1.00 31.16 198 ASN A O 1
ATOM 1589 N N . LYS A 1 199 ? 24.480 -33.465 29.625 1.00 39.56 199 LYS A N 1
ATOM 1590 C CA . LYS A 1 199 ? 23.492 -32.772 30.457 1.00 39.56 199 LYS A CA 1
ATOM 1591 C C . LYS A 1 199 ? 24.051 -31.458 31.019 1.00 39.56 199 LYS A C 1
ATOM 1593 O O . LYS A 1 199 ? 25.195 -31.433 31.445 1.00 39.56 199 LYS A O 1
ATOM 1598 N N . ASN A 1 200 ? 23.143 -30.490 31.189 1.00 27.98 200 ASN A N 1
ATOM 1599 C CA . ASN A 1 200 ? 23.030 -29.582 32.343 1.00 27.98 200 ASN A CA 1
ATOM 1600 C C . ASN A 1 200 ? 24.151 -28.539 32.577 1.00 27.98 200 ASN A C 1
ATOM 1602 O O . ASN A 1 200 ? 25.267 -28.897 32.919 1.00 27.98 200 ASN A O 1
ATOM 1606 N N . ILE A 1 201 ? 23.805 -27.243 32.521 1.00 33.91 201 ILE A N 1
ATOM 1607 C CA . ILE A 1 201 ? 23.850 -26.291 33.657 1.00 33.91 201 ILE A CA 1
ATOM 1608 C C . ILE A 1 201 ? 23.513 -24.866 33.163 1.00 33.91 201 ILE A C 1
ATOM 1610 O O . ILE A 1 201 ? 24.176 -24.263 32.327 1.00 33.91 201 ILE A O 1
ATOM 1614 N N . GLN A 1 202 ? 22.412 -24.375 33.720 1.00 38.88 202 GLN A N 1
ATOM 1615 C CA . GLN A 1 202 ? 22.007 -23.000 34.017 1.00 38.88 202 GLN A CA 1
ATOM 1616 C C . GLN A 1 202 ? 23.154 -21.960 34.084 1.00 38.88 202 GLN A C 1
ATOM 1618 O O . GLN A 1 202 ? 24.063 -22.155 34.879 1.00 38.88 202 GLN A O 1
ATOM 1623 N N . GLN A 1 203 ? 23.066 -20.841 33.336 1.00 38.66 203 GLN A N 1
ATOM 1624 C CA . GLN A 1 203 ? 23.388 -19.456 33.777 1.00 38.66 203 GLN A CA 1
ATOM 1625 C C . GLN A 1 203 ? 23.131 -18.400 32.664 1.00 38.66 203 GLN A C 1
ATOM 1627 O O . GLN A 1 203 ? 23.314 -18.699 31.484 1.00 38.66 203 GLN A O 1
ATOM 1632 N N . PRO A 1 204 ? 22.699 -17.165 33.008 1.00 40.88 204 PRO A N 1
ATOM 1633 C CA . PRO A 1 204 ? 22.284 -16.138 32.053 1.00 40.88 204 PRO A CA 1
ATOM 1634 C C . PRO A 1 204 ? 23.455 -15.225 31.659 1.00 40.88 204 PRO A C 1
ATOM 1636 O O . PRO A 1 204 ? 24.087 -14.613 32.521 1.00 40.88 204 PRO A O 1
ATOM 1639 N N . PHE A 1 205 ? 23.716 -15.064 30.358 1.00 30.86 205 PHE A N 1
ATOM 16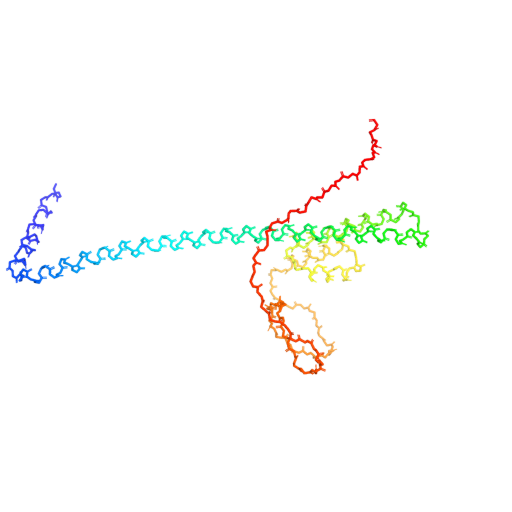40 C CA . PHE A 1 205 ? 24.704 -14.097 29.873 1.00 30.86 205 PHE A CA 1
ATOM 1641 C C . PHE A 1 205 ? 24.073 -12.831 29.293 1.00 30.86 205 PHE A C 1
ATOM 1643 O O . PHE A 1 205 ? 23.030 -12.824 28.644 1.00 30.86 205 PHE A O 1
ATOM 1650 N N . LYS A 1 206 ? 24.736 -11.735 29.647 1.00 36.56 206 LYS A N 1
ATOM 1651 C CA . LYS A 1 206 ? 24.320 -10.341 29.591 1.00 36.56 206 LYS A CA 1
ATOM 1652 C C . LYS A 1 206 ? 24.496 -9.755 28.185 1.00 36.56 206 LYS A C 1
ATOM 1654 O O . LYS A 1 206 ? 25.456 -10.069 27.497 1.00 36.56 206 LYS A O 1
ATOM 1659 N N . ARG A 1 207 ? 23.580 -8.840 27.848 1.00 39.62 207 ARG A N 1
ATOM 1660 C CA . ARG A 1 207 ? 23.730 -7.605 27.051 1.00 39.62 207 ARG A CA 1
ATOM 1661 C C . ARG A 1 207 ? 25.036 -7.480 26.236 1.00 39.62 207 ARG A C 1
ATOM 1663 O O . ARG A 1 207 ? 26.069 -7.129 26.797 1.00 39.62 207 ARG A O 1
ATOM 1670 N N . ILE A 1 208 ? 24.936 -7.611 24.912 1.00 43.47 208 ILE A N 1
ATOM 1671 C CA . ILE A 1 208 ? 25.900 -7.035 23.962 1.00 43.47 208 ILE A CA 1
ATOM 1672 C C . ILE A 1 208 ? 25.113 -6.254 22.903 1.00 43.47 208 ILE A C 1
ATOM 1674 O O . ILE A 1 208 ? 24.245 -6.792 22.223 1.00 43.47 208 ILE A O 1
ATOM 1678 N N . LEU A 1 209 ? 25.400 -4.956 22.844 1.00 39.88 209 LEU A N 1
ATOM 1679 C CA . LEU A 1 209 ? 24.977 -3.993 21.831 1.00 39.88 209 LEU A CA 1
ATOM 1680 C C . LEU A 1 209 ? 25.930 -4.121 20.626 1.00 39.88 209 LEU A C 1
ATOM 1682 O O . LEU A 1 209 ? 27.140 -4.064 20.857 1.00 39.88 209 LEU A O 1
ATOM 1686 N N . PRO A 1 210 ? 25.470 -4.232 19.369 1.00 37.75 210 PRO A N 1
ATOM 1687 C CA . PRO A 1 210 ? 26.368 -4.083 18.234 1.00 37.75 210 PRO A CA 1
ATOM 1688 C C . PRO A 1 210 ? 26.575 -2.593 17.931 1.00 37.75 210 PRO A C 1
ATOM 1690 O O . PRO A 1 210 ? 25.640 -1.880 17.570 1.00 37.75 210 PRO A O 1
ATOM 1693 N N . LYS A 1 211 ? 27.821 -2.127 18.083 1.00 32.19 211 LYS A N 1
ATOM 1694 C CA . LYS A 1 211 ? 28.329 -0.911 17.435 1.00 32.19 211 LYS A CA 1
ATOM 1695 C C . LYS A 1 211 ? 28.417 -1.181 15.933 1.00 32.19 211 LYS A C 1
ATOM 1697 O O . LYS A 1 211 ? 29.114 -2.110 15.537 1.00 32.19 211 LYS A O 1
ATOM 1702 N N . PHE A 1 212 ? 27.759 -0.361 15.121 1.00 33.62 212 PHE A N 1
ATOM 1703 C CA . PHE A 1 212 ? 28.065 -0.251 13.698 1.00 33.62 212 PHE A CA 1
ATOM 1704 C C . PHE A 1 212 ? 28.914 1.008 13.511 1.00 33.62 212 PHE A C 1
ATOM 1706 O O . PHE A 1 212 ? 28.425 2.122 13.694 1.00 33.62 212 PHE A O 1
ATOM 1713 N N . GLU A 1 213 ? 30.208 0.819 13.252 1.00 29.56 213 GLU A N 1
ATOM 1714 C CA . GLU A 1 213 ? 31.114 1.894 12.855 1.00 29.56 213 GLU A CA 1
ATOM 1715 C C . GLU A 1 213 ? 30.941 2.178 11.363 1.00 29.56 213 GLU A C 1
ATOM 1717 O O . GLU A 1 213 ? 31.101 1.297 10.521 1.00 29.56 213 GLU A O 1
ATOM 1722 N N . SER A 1 214 ? 30.626 3.428 11.046 1.00 36.50 214 SER A N 1
ATOM 1723 C CA . SER A 1 214 ? 30.645 3.989 9.701 1.00 36.50 214 SER A CA 1
ATOM 1724 C C . SER A 1 214 ? 31.989 4.680 9.442 1.00 36.50 214 SER A C 1
ATOM 1726 O O . SER A 1 214 ? 32.295 5.677 10.091 1.00 36.50 214 SER A O 1
ATOM 1728 N N . ASN A 1 215 ? 32.743 4.195 8.457 1.00 32.06 215 ASN A N 1
ATOM 1729 C CA . ASN A 1 215 ? 33.874 4.870 7.804 1.00 32.06 215 ASN A CA 1
ATOM 1730 C C . ASN A 1 215 ? 33.617 4.762 6.283 1.00 32.06 215 ASN A C 1
ATOM 1732 O O . ASN A 1 215 ? 33.228 3.684 5.852 1.00 32.06 215 ASN A O 1
ATOM 1736 N N . LEU A 1 216 ? 33.813 5.720 5.370 1.00 39.31 216 LEU A N 1
ATOM 1737 C CA . LEU A 1 216 ? 34.104 7.156 5.357 1.00 39.31 216 LEU A CA 1
ATOM 1738 C C . LEU A 1 216 ? 33.860 7.637 3.888 1.00 39.31 216 LEU A C 1
ATOM 1740 O O . LEU A 1 216 ? 34.095 6.873 2.958 1.00 39.31 216 LEU A O 1
ATOM 1744 N N . CYS A 1 217 ? 33.388 8.883 3.732 1.00 35.88 217 CYS A N 1
ATOM 1745 C CA . CYS A 1 217 ? 33.311 9.834 2.586 1.00 35.88 217 CYS A CA 1
ATOM 1746 C C . CYS A 1 217 ? 34.429 9.789 1.484 1.00 35.88 217 CYS A C 1
ATOM 1748 O O . CYS A 1 217 ? 35.443 9.150 1.757 1.00 35.88 217 CYS A O 1
ATOM 1750 N N . PRO A 1 218 ? 34.374 10.530 0.320 1.00 52.31 218 PRO A N 1
ATOM 1751 C CA . PRO A 1 218 ? 33.928 11.944 0.233 1.00 52.31 218 PRO A CA 1
ATOM 1752 C C . PRO A 1 218 ? 33.355 12.568 -1.083 1.00 52.31 218 PRO A C 1
ATOM 1754 O O . PRO A 1 218 ? 33.585 12.119 -2.198 1.00 52.31 218 PRO A O 1
ATOM 1757 N N . SER A 1 219 ? 32.679 13.709 -0.844 1.00 45.50 219 SER A N 1
ATOM 1758 C CA . SER A 1 219 ? 32.582 14.995 -1.581 1.00 45.50 219 SER A CA 1
ATOM 1759 C C . SER A 1 219 ? 32.157 15.089 -3.061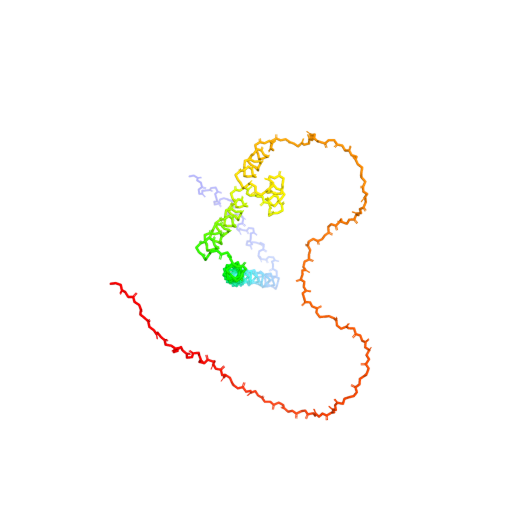 1.00 45.50 219 SER A C 1
ATOM 1761 O O . SER A 1 219 ? 32.823 14.600 -3.967 1.00 45.50 219 SER A O 1
ATOM 1763 N N . ARG A 1 220 ? 31.158 15.958 -3.307 1.00 42.31 220 ARG A N 1
ATOM 1764 C CA . ARG A 1 220 ? 31.295 17.193 -4.117 1.00 42.31 220 ARG A CA 1
ATOM 1765 C C . ARG A 1 220 ? 30.032 18.059 -4.045 1.00 42.31 220 ARG A C 1
ATOM 1767 O O . ARG A 1 220 ? 28.958 17.639 -4.457 1.00 42.31 220 ARG A O 1
ATOM 1774 N N . THR A 1 221 ? 30.199 19.280 -3.554 1.00 44.22 221 THR A N 1
ATOM 1775 C CA . THR A 1 221 ? 29.357 20.440 -3.876 1.00 44.22 221 THR A CA 1
ATOM 1776 C C . THR A 1 221 ? 29.947 21.138 -5.107 1.00 44.22 221 THR A C 1
ATOM 1778 O O . THR A 1 221 ? 31.168 21.074 -5.289 1.00 44.22 221 THR A O 1
ATOM 1781 N N . PRO A 1 222 ? 29.149 21.821 -5.937 1.00 63.78 222 PRO A N 1
ATOM 1782 C CA . PRO A 1 222 ? 29.615 23.017 -6.626 1.00 63.78 222 PRO A CA 1
ATOM 1783 C C . PRO A 1 222 ? 29.659 24.222 -5.674 1.00 63.78 222 PRO A C 1
ATOM 1785 O O . PRO A 1 222 ? 28.812 24.287 -4.752 1.00 63.78 222 PRO A O 1
#

Organism: Dendrobium chrysotoxum (NCBI:txid161865)